Protein AF-A0A1S9DT60-F1 (afdb_monomer_lite)

Radius of gyration: 24.52 Å; chains: 1; bounding box: 43×72×93 Å

Secondary structure (DSSP, 8-state):
-------------PPPPHHHHHHHHHHHHHHT--HHHHHHHHHHHHTT--HHHHHTT-SSHHHHHHHHHHHHHTPPP---SSS-HHHHHHHHHHHHHTS--TT----SSTTSHHHHHHHHHTTSGGG--HHHHHHHHT-GGG-GGGSGGGGGG-SSHHHHHT---SSPPPPSSTT-TTPPPPSSS-------PBPTTS-B---TTTEEEETTEEEETTEEE--SS-------

Organism: Aspergillus oryzae (NCBI:txid5062)

Foldseek 3Di:
DDDDDDDPPPPPPPDDDPLLCPLVVVCCVLVVDDQVQLQVLLVQLCVVVDVVCVVQQVNGSVSLSVSLCCQLAPDQAAAQAPPCPVVVSVCSNVSSVPRGRPDDDDPDRPPCSSVVRNVVNQPDQNSDDPVRVVRLVNHVVNVCVQQVVQVVQPSGNVCSVPGDGPDDDDDPPPPDPVDDDDPDDDDDPDDFDQDPVRDTDDDPVQWDDDPCFTQGVNDTDNDPDDDPPDDD

InterPro domains:
  IPR003817 Phosphatidylserine decarboxylase-related [PF02666] (157-209)

Structure (mmCIF, N/CA/C/O backbone):
data_AF-A0A1S9DT60-F1
#
_entry.id   AF-A0A1S9DT60-F1
#
loop_
_atom_site.group_PDB
_atom_site.id
_atom_site.type_symbol
_atom_site.label_atom_id
_atom_site.label_alt_id
_atom_site.label_comp_id
_atom_site.label_asym_id
_atom_site.label_entity_id
_atom_site.label_seq_id
_atom_site.pdbx_PDB_ins_code
_atom_site.Cartn_x
_atom_site.Cartn_y
_atom_site.Cartn_z
_atom_site.occupancy
_atom_site.B_iso_or_equiv
_atom_site.auth_seq_id
_atom_site.auth_comp_id
_atom_site.auth_asym_id
_atom_site.auth_atom_id
_atom_site.pdbx_PDB_model_num
ATOM 1 N N . MET A 1 1 ? -16.750 29.525 61.677 1.00 38.31 1 MET A N 1
ATOM 2 C CA . MET A 1 1 ? -15.721 30.330 60.987 1.00 38.31 1 MET A CA 1
ATOM 3 C C . MET A 1 1 ? -15.018 29.370 60.041 1.00 38.31 1 MET A C 1
ATOM 5 O O . MET A 1 1 ? -13.980 28.817 60.371 1.00 38.31 1 MET A O 1
ATOM 9 N N . GLU A 1 2 ? -15.721 29.041 58.958 1.00 31.30 2 GLU A N 1
ATOM 10 C CA . GLU A 1 2 ? -15.303 28.089 57.928 1.00 31.30 2 GLU A CA 1
ATOM 11 C C . GLU A 1 2 ? -14.547 28.857 56.845 1.00 31.30 2 GLU A C 1
ATOM 13 O O . GLU A 1 2 ? -15.013 29.903 56.396 1.00 31.30 2 GLU A O 1
ATOM 18 N N . ALA A 1 3 ? -13.388 28.347 56.444 1.00 31.52 3 ALA A N 1
ATOM 19 C CA . ALA A 1 3 ? -12.708 28.755 55.225 1.00 31.52 3 ALA A CA 1
ATOM 20 C C . ALA A 1 3 ? -12.714 27.538 54.297 1.00 31.52 3 ALA A C 1
ATOM 22 O O . ALA A 1 3 ? -11.928 26.609 54.478 1.00 31.52 3 ALA A O 1
ATOM 23 N N . LEU A 1 4 ? -13.660 27.525 53.359 1.00 33.88 4 LEU A N 1
ATOM 24 C CA . LEU A 1 4 ? -13.656 26.625 52.214 1.00 33.88 4 LEU A CA 1
ATOM 25 C C . LEU A 1 4 ? -12.770 27.266 51.144 1.00 33.88 4 LEU A C 1
ATOM 27 O O . LEU A 1 4 ? -13.039 28.372 50.680 1.00 33.88 4 LEU A O 1
ATOM 31 N N . VAL A 1 5 ? -11.681 26.579 50.813 1.00 36.25 5 VAL A N 1
ATOM 32 C CA . VAL A 1 5 ? -10.877 26.840 49.621 1.00 36.25 5 VAL A CA 1
ATOM 33 C C . VAL A 1 5 ? -11.612 26.160 48.469 1.00 36.25 5 VAL A C 1
ATOM 35 O O . VAL A 1 5 ? -11.647 24.935 48.398 1.00 36.25 5 VAL A O 1
ATOM 38 N N . GLU A 1 6 ? -12.265 26.949 47.618 1.00 33.38 6 GLU A N 1
ATOM 39 C CA . GLU A 1 6 ? -12.775 26.481 46.329 1.00 33.38 6 GLU A CA 1
ATOM 40 C C . GLU A 1 6 ? -11.594 26.367 45.360 1.00 33.38 6 GLU A C 1
ATOM 42 O O . GLU A 1 6 ? -11.089 27.367 44.846 1.00 33.38 6 GLU A O 1
ATOM 47 N N . ASP A 1 7 ? -11.138 25.135 45.133 1.00 33.75 7 ASP A N 1
ATOM 48 C CA . ASP A 1 7 ? -10.240 24.803 44.032 1.00 33.75 7 ASP A CA 1
ATOM 49 C C . ASP A 1 7 ? -10.982 25.004 42.705 1.00 33.75 7 ASP A C 1
ATOM 51 O O . ASP A 1 7 ? -11.890 24.254 42.337 1.00 33.75 7 ASP A O 1
ATOM 55 N N . GLN A 1 8 ? -10.570 26.032 41.966 1.00 33.19 8 GLN A N 1
ATOM 56 C CA . GLN A 1 8 ? -10.893 26.183 40.556 1.00 33.19 8 GLN A CA 1
ATOM 57 C C . GLN A 1 8 ? -10.145 25.117 39.748 1.00 33.19 8 GLN A C 1
ATOM 59 O O . GLN A 1 8 ? -8.978 25.291 39.392 1.00 33.19 8 GLN A O 1
ATOM 64 N N . VAL A 1 9 ? -10.827 24.025 39.407 1.00 34.03 9 VAL A N 1
ATOM 65 C CA . VAL A 1 9 ? -10.387 23.149 38.317 1.00 34.03 9 VAL A CA 1
ATOM 66 C C . VAL A 1 9 ? -10.739 23.843 37.004 1.00 34.03 9 VAL A C 1
ATOM 68 O O . VAL A 1 9 ? -11.871 23.811 36.532 1.00 34.03 9 VAL A O 1
ATOM 71 N N . MET A 1 10 ? -9.744 24.520 36.438 1.00 26.56 10 MET A N 1
ATOM 72 C CA . MET A 1 10 ? -9.742 24.976 35.053 1.00 26.56 10 MET A CA 1
ATOM 73 C C . MET A 1 10 ? -9.807 23.751 34.132 1.00 26.56 10 MET A C 1
ATOM 75 O O . MET A 1 10 ? -8.788 23.113 33.871 1.00 26.56 10 MET A O 1
ATOM 79 N N . GLU A 1 11 ? -10.997 23.423 33.626 1.00 30.83 11 GLU A N 1
ATOM 80 C CA . GLU A 1 11 ? -11.147 22.577 32.441 1.00 30.83 11 GLU A CA 1
ATOM 81 C C . GLU A 1 11 ? -10.515 23.300 31.245 1.00 30.83 11 GLU A C 1
ATOM 83 O O . GLU A 1 11 ? -11.118 24.156 30.595 1.00 30.83 11 GLU A O 1
ATOM 88 N N . THR A 1 12 ? -9.259 22.975 30.945 1.00 30.02 12 THR A N 1
ATOM 89 C CA . THR A 1 12 ? -8.610 23.374 29.699 1.00 30.02 12 THR A CA 1
ATOM 90 C C . THR A 1 12 ? -9.155 22.525 28.554 1.00 30.02 12 THR A C 1
ATOM 92 O O . THR A 1 12 ? -8.544 21.551 28.113 1.00 30.02 12 THR A O 1
ATOM 95 N N . VAL A 1 13 ? -10.317 22.923 28.032 1.00 35.16 13 VAL A N 1
ATOM 96 C CA . VAL A 1 13 ? -10.767 22.533 26.692 1.00 35.16 13 VAL A CA 1
ATOM 97 C C . VAL A 1 13 ? -9.773 23.130 25.697 1.00 35.16 13 VAL A C 1
ATOM 99 O O . VAL A 1 13 ? -9.860 24.299 25.326 1.00 35.16 13 VAL A O 1
ATOM 102 N N . HIS A 1 14 ? -8.774 22.346 25.296 1.00 36.19 14 HIS A N 1
ATOM 103 C CA . HIS A 1 14 ? -7.920 22.704 24.170 1.00 36.19 14 HIS A CA 1
ATOM 104 C C . HIS A 1 14 ? -8.769 22.661 22.889 1.00 36.19 14 HIS A C 1
ATOM 106 O O . HIS A 1 14 ? -9.272 21.590 22.543 1.00 36.19 14 HIS A O 1
ATOM 112 N N . PRO A 1 15 ? -8.957 23.788 22.177 1.00 41.78 15 PRO A N 1
ATOM 113 C CA . PRO A 1 15 ? -9.708 23.788 20.934 1.00 41.78 15 PRO A CA 1
ATOM 114 C C . PRO A 1 15 ? -8.914 23.014 19.881 1.00 41.78 15 PRO A C 1
ATOM 116 O O . PRO A 1 15 ? -7.754 23.321 19.597 1.00 41.78 15 PRO A O 1
ATOM 119 N N . TRP A 1 16 ? -9.548 21.985 19.326 1.00 42.56 16 TRP A N 1
ATOM 120 C CA . TRP A 1 16 ? -9.041 21.215 18.199 1.00 42.56 16 TRP A CA 1
ATOM 121 C C . TRP A 1 16 ? -8.600 22.152 17.062 1.00 42.56 16 TRP A C 1
ATOM 123 O O . TRP A 1 16 ? -9.315 23.112 16.757 1.00 42.56 16 TRP A O 1
ATOM 133 N N . PRO A 1 17 ? -7.462 21.899 16.391 1.00 49.09 17 PRO A N 1
ATOM 134 C CA . PRO A 1 17 ? -7.142 22.600 15.155 1.00 49.09 17 PRO A CA 1
ATOM 135 C C . PRO A 1 17 ? -8.302 22.436 14.165 1.00 49.09 17 PRO A C 1
ATOM 137 O O . PRO A 1 17 ? -8.769 21.320 13.955 1.00 49.09 17 PRO A O 1
ATOM 140 N N . TRP A 1 18 ? -8.748 23.520 13.527 1.00 36.84 18 TRP A N 1
ATOM 141 C CA . TRP A 1 18 ? -9.899 23.526 12.604 1.00 36.84 18 TRP A CA 1
ATOM 142 C C . TRP A 1 18 ? -9.849 22.441 11.515 1.00 36.84 18 TRP A C 1
ATOM 144 O O . TRP A 1 18 ? -10.879 21.987 11.037 1.00 36.84 18 TRP A O 1
ATOM 154 N N . LEU A 1 19 ? -8.643 22.001 11.161 1.00 39.19 19 LEU A N 1
ATOM 155 C CA . LEU A 1 19 ? -8.365 20.979 10.154 1.00 39.19 19 LEU A CA 1
ATOM 156 C C . LEU A 1 19 ? -8.580 19.537 10.663 1.00 39.19 19 LEU A C 1
ATOM 158 O O . LEU A 1 19 ? -8.956 18.673 9.881 1.00 39.19 19 LEU A O 1
ATOM 162 N N . PHE A 1 20 ? -8.378 19.283 11.964 1.00 44.38 20 PHE A N 1
ATOM 163 C CA . PHE A 1 20 ? -8.714 18.007 12.619 1.00 44.38 20 PHE A CA 1
ATOM 164 C C . PHE A 1 20 ? -10.230 17.786 12.612 1.00 44.38 20 PHE A C 1
ATOM 166 O O . PHE A 1 20 ? -10.704 16.670 12.429 1.00 44.38 20 PHE A O 1
ATOM 173 N N . LEU A 1 21 ? -10.999 18.872 12.745 1.00 53.09 21 LEU A N 1
ATOM 174 C CA . LEU A 1 21 ? -12.455 18.813 12.736 1.00 53.09 21 LEU A CA 1
ATOM 175 C C . LEU A 1 21 ? -13.016 18.360 11.389 1.00 53.09 21 LEU A C 1
ATOM 177 O O . LEU A 1 21 ? -14.065 17.745 11.399 1.00 53.09 21 LEU A O 1
ATOM 181 N N . GLU A 1 22 ? -12.363 18.615 10.254 1.00 59.69 22 GLU A N 1
ATOM 182 C CA . GLU A 1 22 ? -12.947 18.315 8.940 1.00 59.69 22 GLU A CA 1
ATOM 183 C C . GLU A 1 22 ? -12.905 16.823 8.596 1.00 59.69 22 GLU A C 1
ATOM 185 O O . GLU A 1 22 ? -13.947 16.260 8.280 1.00 59.69 22 GLU A O 1
ATOM 190 N N . VAL A 1 23 ? -11.757 16.155 8.754 1.00 57.69 23 VAL A N 1
ATOM 191 C CA . VAL A 1 23 ? -11.658 14.698 8.535 1.00 57.69 23 VAL A CA 1
ATOM 192 C C . VAL A 1 23 ? -12.402 13.924 9.613 1.00 57.69 23 VAL A C 1
ATOM 194 O O . VAL A 1 23 ? -13.101 12.966 9.304 1.00 57.69 23 VAL A O 1
ATOM 197 N N . VAL A 1 24 ? -12.317 14.350 10.877 1.00 59.97 24 VAL A N 1
ATOM 198 C CA . VAL A 1 24 ? -13.107 13.733 11.950 1.00 59.97 24 VAL A CA 1
ATOM 199 C C . VAL A 1 24 ? -14.600 13.932 11.710 1.00 59.97 24 VAL A C 1
ATOM 201 O O . VAL A 1 24 ? -15.368 13.008 11.961 1.00 59.97 24 VAL A O 1
ATOM 204 N N . ARG A 1 25 ? -15.021 15.093 11.197 1.00 62.97 25 ARG A N 1
ATOM 205 C CA . ARG A 1 25 ? -16.410 15.340 10.804 1.00 62.97 25 ARG A CA 1
ATOM 206 C C . ARG A 1 25 ? -16.808 14.473 9.618 1.00 62.97 25 ARG A C 1
ATOM 208 O O . ARG A 1 25 ? -17.831 13.828 9.733 1.00 62.97 25 ARG A O 1
ATOM 215 N N . GLU A 1 26 ? -16.022 14.383 8.547 1.00 65.06 26 GLU A N 1
ATOM 216 C CA . GLU A 1 26 ? -16.321 13.500 7.405 1.00 65.06 26 GLU A CA 1
ATOM 217 C C . GLU A 1 26 ? -16.438 12.036 7.845 1.00 65.06 26 GLU A C 1
ATOM 219 O O . GLU A 1 26 ? -17.400 11.356 7.504 1.00 65.06 26 GLU A O 1
ATOM 224 N N . ILE A 1 27 ? -15.506 11.564 8.676 1.00 62.84 27 ILE A N 1
ATOM 225 C CA . ILE A 1 27 ? -15.535 10.212 9.239 1.00 62.84 27 ILE A CA 1
ATOM 226 C C . ILE A 1 27 ? -16.771 10.025 10.126 1.00 62.84 27 ILE A C 1
ATOM 228 O O . ILE A 1 27 ? -17.455 9.020 9.986 1.00 62.84 27 ILE A O 1
ATOM 232 N N . ARG A 1 28 ? -17.105 10.969 11.015 1.00 61.47 28 ARG A N 1
ATOM 233 C CA . ARG A 1 28 ? -18.294 10.870 11.884 1.00 61.47 28 ARG A CA 1
ATOM 234 C C . ARG A 1 28 ? -19.609 10.971 11.106 1.00 61.47 28 ARG A C 1
ATOM 236 O O . ARG A 1 28 ? -20.527 10.205 11.383 1.00 61.47 28 ARG A O 1
ATOM 243 N N . GLU A 1 29 ? -19.702 11.882 10.142 1.00 63.00 29 GLU A N 1
ATOM 244 C CA . GLU A 1 29 ? -20.888 12.114 9.310 1.00 63.00 29 GLU A CA 1
ATOM 245 C C . GLU A 1 29 ? -21.145 10.943 8.356 1.00 63.00 29 GLU A C 1
ATOM 247 O O . GLU A 1 29 ? -22.292 10.528 8.201 1.00 63.00 29 GLU A O 1
ATOM 252 N N . GLU A 1 30 ? -20.101 10.369 7.750 1.00 58.69 30 GLU A N 1
ATOM 253 C CA . GLU A 1 30 ? -20.257 9.236 6.834 1.00 58.69 30 GLU A CA 1
ATOM 254 C C . GLU A 1 30 ? -20.324 7.871 7.545 1.00 58.69 30 GLU A C 1
ATOM 256 O O . GLU A 1 30 ? -20.954 6.948 7.019 1.00 58.69 30 GLU A O 1
ATOM 261 N N . LEU A 1 31 ? -19.706 7.708 8.726 1.00 56.53 31 LEU A N 1
ATOM 262 C CA . LEU A 1 31 ? -19.805 6.466 9.510 1.00 56.53 31 LEU A CA 1
ATOM 263 C C . LEU A 1 31 ? -21.039 6.419 10.419 1.00 56.53 31 LEU A C 1
ATOM 265 O O . LEU A 1 31 ? -21.402 5.327 10.848 1.00 56.53 31 LEU A O 1
ATOM 269 N N . LEU A 1 32 ? -21.708 7.551 10.678 1.00 56.06 32 LEU A N 1
ATOM 270 C CA . LEU A 1 32 ? -22.864 7.655 11.583 1.00 56.06 32 LEU A CA 1
ATOM 271 C C . LEU A 1 32 ? -22.591 7.072 12.985 1.00 56.06 32 LEU A C 1
ATOM 273 O O . LEU A 1 32 ? -23.490 6.505 13.601 1.00 56.06 32 LEU A O 1
ATOM 277 N N . TRP A 1 33 ? -21.351 7.161 13.473 1.00 62.53 33 TRP A N 1
ATOM 278 C CA . TRP A 1 33 ? -20.955 6.614 14.775 1.00 62.53 33 TRP A CA 1
ATOM 279 C C . TRP A 1 33 ? -20.881 7.708 15.833 1.00 62.53 33 TRP A C 1
ATOM 281 O O . TRP A 1 33 ? -20.252 8.755 15.635 1.00 62.53 33 TRP A O 1
ATOM 291 N N . GLU A 1 34 ? -21.487 7.436 16.985 1.00 64.88 34 GLU A N 1
ATOM 292 C CA . GLU A 1 34 ? -21.254 8.224 18.189 1.00 64.88 34 GLU A CA 1
ATOM 293 C C . GLU A 1 34 ? -19.845 7.929 18.736 1.00 64.88 34 GLU A C 1
ATOM 295 O O . GLU A 1 34 ? -19.221 6.918 18.409 1.00 64.88 34 GLU A O 1
ATOM 300 N N . GLU A 1 35 ? -19.297 8.833 19.553 1.00 65.06 35 GLU A N 1
ATOM 301 C CA . GLU A 1 35 ? -17.950 8.650 20.126 1.00 65.06 35 GLU A CA 1
ATOM 302 C C . GLU A 1 35 ? -17.840 7.351 20.939 1.00 65.06 35 GLU A C 1
ATOM 304 O O . GLU A 1 35 ? -16.814 6.669 20.890 1.00 65.06 35 GLU A O 1
ATOM 309 N N . ASP A 1 36 ? -18.939 6.974 21.594 1.00 72.94 36 ASP A N 1
ATOM 310 C CA . ASP A 1 36 ? -19.061 5.763 22.401 1.00 72.94 36 ASP A CA 1
ATOM 311 C C . ASP A 1 36 ? -18.979 4.474 21.564 1.00 72.94 36 ASP A C 1
ATOM 313 O O . ASP A 1 36 ? -18.390 3.486 22.014 1.00 72.94 36 ASP A O 1
ATOM 317 N N . ASP A 1 37 ? -19.485 4.482 20.325 1.00 77.62 37 ASP A N 1
ATOM 318 C CA . ASP A 1 37 ? -19.379 3.331 19.420 1.00 77.62 37 ASP A CA 1
ATOM 319 C C . ASP A 1 37 ? -17.919 3.087 19.032 1.00 77.62 37 ASP A C 1
ATOM 321 O O . ASP A 1 37 ? -17.424 1.960 19.113 1.00 77.62 37 ASP A O 1
ATOM 325 N N . LEU A 1 38 ? -17.196 4.150 18.668 1.00 79.69 38 LEU A N 1
ATOM 326 C CA . LEU A 1 38 ? -15.791 4.048 18.280 1.00 79.69 38 LEU A CA 1
ATOM 327 C C . LEU A 1 38 ? -14.900 3.646 19.464 1.00 79.69 38 LEU A C 1
ATOM 329 O O . LEU A 1 38 ? -13.959 2.864 19.311 1.00 79.69 38 LEU A O 1
ATOM 333 N N . GLU A 1 39 ? -15.216 4.132 20.661 1.00 86.25 39 GLU A N 1
ATOM 334 C CA . GLU A 1 39 ? -14.523 3.740 21.885 1.00 86.25 39 GLU A CA 1
ATOM 335 C C . GLU A 1 39 ? -14.705 2.237 22.149 1.00 86.25 39 GLU A C 1
ATOM 337 O O . GLU A 1 39 ? -13.753 1.526 22.486 1.00 86.25 39 GLU A O 1
ATOM 342 N N . GLN A 1 40 ? -15.916 1.716 21.938 1.00 85.06 40 GLN A N 1
ATOM 343 C CA . GLN A 1 40 ? -16.208 0.296 22.099 1.00 85.06 40 GLN A CA 1
ATOM 344 C C . GLN A 1 40 ? -15.520 -0.576 21.037 1.00 85.06 40 GLN A C 1
ATOM 346 O O . GLN A 1 40 ? -15.032 -1.664 21.364 1.00 85.06 40 GLN A O 1
ATOM 351 N N . VAL A 1 41 ? -15.445 -0.097 19.795 1.00 85.62 41 VAL A N 1
ATOM 352 C CA . VAL A 1 41 ? -14.726 -0.722 18.673 1.00 85.62 41 VAL A CA 1
ATOM 353 C C . VAL A 1 41 ? -13.240 -0.881 19.012 1.00 85.62 41 VAL A C 1
ATOM 355 O O . VAL A 1 41 ? -12.699 -1.987 18.939 1.00 85.62 41 VAL A O 1
ATOM 358 N N . VAL A 1 42 ? -12.587 0.188 19.479 1.00 90.31 42 VAL A N 1
ATOM 359 C CA . VAL A 1 42 ? -11.169 0.151 19.873 1.00 90.31 42 VAL A CA 1
ATOM 360 C C . VAL A 1 42 ? -10.957 -0.778 21.071 1.00 90.31 42 VAL A C 1
ATOM 362 O O . VAL A 1 42 ? -10.076 -1.639 21.030 1.00 90.31 42 VAL A O 1
ATOM 365 N N . LYS A 1 43 ? -11.817 -0.715 22.097 1.00 91.12 43 LYS A N 1
ATOM 366 C CA . LYS A 1 43 ? -11.778 -1.656 23.234 1.00 91.12 43 LYS A CA 1
ATOM 367 C C . LYS A 1 43 ? -11.926 -3.114 22.800 1.00 91.12 43 LYS A C 1
ATOM 369 O O . LYS A 1 43 ? -11.293 -3.994 23.378 1.00 91.12 43 LYS A O 1
ATOM 374 N N . ASN A 1 44 ? -12.762 -3.392 21.801 1.00 89.88 44 ASN A N 1
ATOM 375 C CA . ASN A 1 44 ? -12.908 -4.735 21.246 1.00 89.88 44 ASN A CA 1
ATOM 376 C C . ASN A 1 44 ? -11.650 -5.173 20.486 1.00 89.88 44 ASN A C 1
ATOM 378 O O . ASN A 1 44 ? -11.241 -6.323 20.634 1.00 89.88 44 ASN A O 1
ATOM 382 N N . ALA A 1 45 ? -11.003 -4.267 19.750 1.00 90.50 45 ALA A N 1
ATOM 383 C CA . ALA A 1 45 ? -9.770 -4.553 19.014 1.00 90.50 45 ALA A CA 1
ATOM 384 C C . ALA A 1 45 ? -8.636 -4.964 19.961 1.00 90.50 45 ALA A C 1
ATOM 386 O O . ALA A 1 45 ? -7.944 -5.949 19.710 1.00 90.50 45 ALA A O 1
ATOM 387 N N . HIS A 1 46 ? -8.513 -4.272 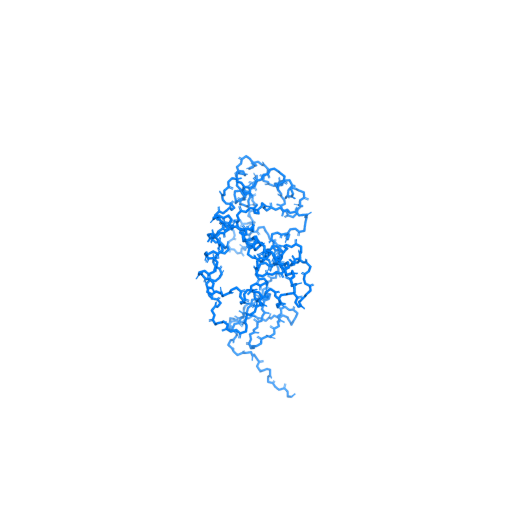21.094 1.00 93.62 46 HIS A N 1
ATOM 388 C CA . HIS A 1 46 ? -7.494 -4.541 22.114 1.00 93.62 46 HIS A CA 1
ATOM 389 C C . HIS A 1 46 ? -7.612 -5.905 22.796 1.00 93.62 46 HIS A C 1
ATOM 391 O O . HIS A 1 46 ? -6.620 -6.427 23.295 1.00 93.62 46 HIS A O 1
ATOM 397 N N . LYS A 1 47 ? -8.780 -6.559 22.753 1.00 92.94 47 LYS A N 1
ATOM 398 C CA . LYS A 1 47 ? -8.938 -7.936 23.267 1.00 92.94 47 LYS A CA 1
ATOM 399 C C . LYS A 1 47 ? -8.098 -8.964 22.500 1.00 92.94 47 LYS A C 1
ATOM 401 O O . LYS A 1 47 ? -7.926 -10.078 22.987 1.00 92.94 47 LYS A O 1
ATOM 406 N N . TRP A 1 48 ? -7.617 -8.610 21.309 1.00 91.00 48 TRP A N 1
ATOM 407 C CA . TRP A 1 48 ? -6.814 -9.476 20.448 1.00 91.00 48 TRP A CA 1
ATOM 408 C C . TRP A 1 48 ? -5.304 -9.320 20.643 1.00 91.00 48 TRP A C 1
ATOM 410 O O . TRP A 1 48 ? -4.562 -10.030 19.968 1.00 91.00 48 TRP A O 1
ATOM 420 N N . ASP A 1 49 ? -4.863 -8.425 21.536 1.00 90.75 49 ASP A N 1
ATOM 421 C CA . ASP A 1 49 ? -3.448 -8.234 21.894 1.00 90.75 49 ASP A CA 1
ATOM 422 C C . ASP A 1 49 ? -2.543 -8.033 20.662 1.00 90.75 49 ASP A C 1
ATOM 424 O O . ASP A 1 49 ? -1.555 -8.735 20.450 1.00 90.75 49 ASP A O 1
ATOM 428 N N . ILE A 1 50 ? -2.943 -7.107 19.779 1.00 89.00 50 ILE A N 1
ATOM 429 C CA . ILE A 1 50 ? -2.206 -6.766 18.553 1.00 89.00 50 ILE A CA 1
ATOM 430 C C . ILE A 1 50 ? -1.275 -5.582 18.853 1.00 89.00 50 ILE A C 1
ATOM 432 O O . ILE A 1 50 ? -1.770 -4.455 18.949 1.00 89.00 50 ILE A O 1
ATOM 436 N N . PRO A 1 51 ? 0.059 -5.777 18.928 1.00 89.62 51 PRO A N 1
ATOM 437 C CA . PRO A 1 51 ? 0.994 -4.725 19.342 1.00 89.62 51 PRO A CA 1
ATOM 438 C C . PRO A 1 51 ? 0.999 -3.503 18.420 1.00 89.62 51 PRO A C 1
ATOM 440 O O . PRO A 1 51 ? 1.358 -2.396 18.823 1.00 89.62 51 PRO A O 1
ATOM 443 N N . GLU A 1 52 ? 0.626 -3.682 17.153 1.00 89.94 52 GLU A N 1
ATOM 444 C CA . GLU A 1 52 ? 0.537 -2.584 16.205 1.00 89.94 52 GLU A CA 1
ATOM 445 C C . GLU A 1 52 ? -0.550 -1.564 16.575 1.00 89.94 52 GLU A C 1
ATOM 447 O O . GLU A 1 52 ? -0.386 -0.395 16.236 1.00 89.94 52 GLU A O 1
ATOM 452 N N . LEU A 1 53 ? -1.610 -1.949 17.300 1.00 91.44 53 LEU A N 1
ATOM 453 C CA . LEU A 1 53 ? -2.616 -0.993 17.785 1.00 91.44 53 LEU A CA 1
ATOM 454 C C . LEU A 1 53 ? -1.967 0.050 18.704 1.00 91.44 53 LEU A C 1
ATOM 456 O O . LEU A 1 53 ? -2.099 1.248 18.460 1.00 91.44 53 LEU A O 1
ATOM 460 N N . ASP A 1 54 ? -1.187 -0.399 19.690 1.00 92.94 54 ASP A N 1
ATOM 461 C CA . ASP A 1 54 ? -0.461 0.485 20.609 1.00 92.94 54 ASP A CA 1
ATOM 462 C C . ASP A 1 54 ? 0.622 1.287 19.892 1.00 92.94 54 ASP A C 1
ATOM 464 O O . ASP A 1 54 ? 0.752 2.495 20.093 1.00 92.94 54 ASP A O 1
ATOM 468 N N . LYS A 1 55 ? 1.378 0.629 19.003 1.00 90.69 55 LYS A N 1
ATOM 469 C CA . LYS A 1 55 ? 2.438 1.263 18.206 1.00 90.69 55 LYS A CA 1
ATOM 470 C C . LYS A 1 55 ? 1.929 2.484 17.437 1.00 90.69 55 LYS A C 1
ATOM 472 O O . LYS A 1 55 ? 2.670 3.454 17.291 1.00 90.69 55 LYS A O 1
ATOM 477 N N . TYR A 1 56 ? 0.702 2.420 16.920 1.00 91.25 56 TYR A N 1
ATOM 478 C CA . TYR A 1 56 ? 0.079 3.502 16.159 1.00 91.25 56 TYR A CA 1
ATOM 479 C C . TYR A 1 56 ? -0.843 4.397 17.003 1.00 91.25 56 TYR A C 1
ATOM 481 O O . TYR A 1 56 ? -1.514 5.260 16.447 1.00 91.25 56 TYR A O 1
ATOM 489 N N . GLY A 1 57 ? -0.866 4.229 18.330 1.00 93.19 57 GLY A N 1
ATOM 490 C CA . GLY A 1 57 ? -1.653 5.068 19.240 1.00 93.19 57 GLY A CA 1
ATOM 491 C C . GLY A 1 57 ? -3.159 4.799 19.208 1.00 93.19 57 GLY A C 1
ATOM 492 O O . GLY A 1 57 ? -3.939 5.607 19.706 1.00 93.19 57 GLY A O 1
ATOM 493 N N . VAL A 1 58 ? -3.594 3.665 18.656 1.00 93.56 58 VAL A N 1
ATOM 494 C CA . VAL A 1 58 ? -5.006 3.273 18.542 1.00 93.56 58 VAL A CA 1
ATOM 495 C C . VAL A 1 58 ? -5.490 2.685 19.872 1.00 93.56 58 VAL A C 1
ATOM 497 O O . VAL A 1 58 ? -5.827 1.513 19.942 1.00 93.56 58 VAL A O 1
ATOM 500 N N . ILE A 1 59 ? -5.483 3.474 20.950 1.00 94.56 59 ILE A N 1
ATOM 501 C CA . ILE A 1 59 ? -5.820 3.041 22.329 1.00 94.56 59 ILE A CA 1
ATOM 502 C C . ILE A 1 59 ? -7.170 3.563 22.843 1.00 94.56 59 ILE A C 1
ATOM 504 O O . ILE A 1 59 ? -7.649 3.132 23.887 1.00 94.56 59 ILE A O 1
ATOM 508 N N . SER A 1 60 ? -7.782 4.492 22.112 1.00 91.31 60 SER A N 1
ATOM 509 C CA . SER A 1 60 ? -9.096 5.080 22.388 1.00 91.31 60 SER A CA 1
ATOM 510 C C . SER A 1 60 ? -9.752 5.532 21.083 1.00 91.31 60 SER A C 1
ATOM 512 O O . SER A 1 60 ? -9.094 5.550 20.036 1.00 91.31 60 SER A O 1
ATOM 514 N N . ALA A 1 61 ? -11.017 5.954 21.132 1.00 86.06 61 ALA A N 1
ATOM 515 C CA . ALA A 1 61 ? -11.704 6.576 20.001 1.00 86.06 61 ALA A CA 1
ATOM 516 C C . ALA A 1 61 ? -10.904 7.753 19.433 1.00 86.06 61 ALA A C 1
ATOM 518 O O . ALA A 1 61 ? -10.671 7.850 18.227 1.00 86.06 61 ALA A O 1
ATOM 519 N N . ARG A 1 62 ? -10.402 8.613 20.323 1.00 85.69 62 ARG A N 1
ATOM 520 C CA . ARG A 1 62 ? -9.525 9.727 19.964 1.00 85.69 62 ARG A CA 1
ATOM 521 C C . ARG A 1 62 ? -8.242 9.246 19.287 1.00 85.69 62 ARG A C 1
ATOM 523 O O . ARG A 1 62 ? -7.895 9.771 18.235 1.00 85.69 62 ARG A O 1
ATOM 530 N N . GLY A 1 63 ? -7.567 8.253 19.863 1.00 90.38 63 GLY A N 1
ATOM 531 C CA . GLY A 1 63 ? -6.332 7.707 19.298 1.00 90.38 63 GLY A CA 1
ATOM 532 C C . GLY A 1 63 ? -6.535 7.119 17.899 1.00 90.38 63 GLY A C 1
ATOM 533 O O . GLY A 1 63 ? -5.727 7.344 17.003 1.00 90.38 63 GLY A O 1
ATOM 534 N N . PHE A 1 64 ? -7.665 6.444 17.665 1.00 88.94 64 PHE A N 1
ATOM 535 C CA . PHE A 1 64 ? -8.041 5.964 16.334 1.00 88.94 64 PHE A CA 1
ATOM 536 C C . PHE A 1 64 ? -8.258 7.110 15.331 1.00 88.94 64 PHE A C 1
ATOM 538 O O . PHE A 1 64 ? -7.801 7.027 14.188 1.00 88.94 64 PHE A O 1
ATOM 545 N N . LEU A 1 65 ? -8.940 8.184 15.736 1.00 84.44 65 LEU A N 1
ATOM 546 C CA . LEU A 1 65 ? -9.165 9.352 14.879 1.00 84.44 65 LEU A CA 1
ATOM 547 C C . LEU A 1 65 ? -7.857 10.086 14.556 1.00 84.44 65 LEU A C 1
ATOM 549 O O . LEU A 1 65 ? -7.632 10.434 13.401 1.00 84.44 65 LEU A O 1
ATOM 553 N N . GLU A 1 66 ? -6.975 10.268 15.541 1.00 86.62 66 GLU A N 1
ATOM 554 C CA . GLU A 1 66 ? -5.641 10.854 15.350 1.00 86.62 66 GLU A CA 1
ATOM 555 C C . GLU A 1 66 ? -4.779 9.993 14.414 1.00 86.62 66 GLU A C 1
ATOM 557 O O . GLU A 1 66 ? -4.152 10.516 13.491 1.00 86.62 66 GLU A O 1
ATOM 562 N N . PHE A 1 67 ? -4.806 8.668 14.586 1.00 88.88 67 PHE A N 1
ATOM 563 C CA . PHE A 1 67 ? -4.167 7.727 13.667 1.00 88.88 67 PHE A CA 1
ATOM 564 C C . PHE A 1 67 ? -4.721 7.849 12.242 1.00 88.88 67 PHE A C 1
ATOM 566 O O . PHE A 1 67 ? -3.954 7.844 11.280 1.00 88.88 67 PHE A O 1
ATOM 573 N N . THR A 1 68 ? -6.038 7.987 12.093 1.00 84.12 68 THR A N 1
ATOM 574 C CA . THR A 1 68 ? -6.681 8.097 10.779 1.00 84.12 68 THR A CA 1
ATOM 575 C C . THR A 1 68 ? -6.358 9.424 10.093 1.00 84.12 68 THR A C 1
ATOM 577 O O . THR A 1 68 ? -6.031 9.427 8.907 1.00 84.12 68 THR A O 1
ATOM 580 N N . ASP A 1 69 ? -6.385 10.544 10.821 1.00 82.88 69 ASP A N 1
ATOM 581 C CA . ASP A 1 69 ? -5.971 11.856 10.301 1.00 82.88 69 ASP A CA 1
ATOM 582 C C . ASP A 1 69 ? -4.509 11.818 9.837 1.00 82.88 69 ASP A C 1
ATOM 584 O O . ASP A 1 69 ? -4.200 12.215 8.709 1.00 82.88 69 ASP A O 1
ATOM 588 N N . TRP A 1 70 ? -3.620 11.240 10.653 1.00 87.38 70 TRP A N 1
ATOM 589 C CA . TRP A 1 70 ? -2.227 11.026 10.274 1.00 87.38 70 TRP A CA 1
ATOM 590 C C . TRP A 1 70 ? -2.103 10.172 9.006 1.00 87.38 70 TRP A C 1
ATOM 592 O O . TRP A 1 70 ? -1.417 10.585 8.067 1.00 87.38 70 TRP A O 1
ATOM 602 N N . LEU A 1 71 ? -2.787 9.024 8.952 1.00 84.31 71 LEU A N 1
ATOM 603 C CA . LEU A 1 71 ? -2.747 8.085 7.828 1.00 84.31 71 LEU A CA 1
ATOM 604 C C . LEU A 1 71 ? -3.162 8.755 6.515 1.00 84.31 71 LEU A C 1
ATOM 606 O O . LEU A 1 71 ? -2.535 8.550 5.479 1.00 84.31 71 LEU A O 1
ATOM 610 N N . VAL A 1 72 ? -4.207 9.575 6.569 1.00 79.31 72 VAL A N 1
ATOM 611 C CA . VAL A 1 72 ? -4.812 10.190 5.390 1.00 79.31 72 VAL A CA 1
ATOM 612 C C . VAL A 1 72 ? -4.080 11.454 4.945 1.00 79.31 72 VAL A C 1
ATOM 614 O O . VAL A 1 72 ? -4.117 11.776 3.763 1.00 79.31 72 VAL A O 1
ATOM 617 N N . ARG A 1 73 ? -3.442 12.203 5.853 1.00 78.94 73 ARG A N 1
ATOM 618 C CA . ARG A 1 73 ? -2.986 13.576 5.555 1.00 78.94 73 ARG A CA 1
ATOM 619 C C . ARG A 1 73 ? -1.515 13.844 5.783 1.00 78.94 73 ARG A C 1
ATOM 621 O O . ARG A 1 73 ? -1.049 14.918 5.425 1.00 78.94 73 ARG A O 1
ATOM 628 N N . SER A 1 74 ? -0.812 12.948 6.458 1.00 83.19 74 SER A N 1
ATOM 629 C CA . SER A 1 74 ? 0.568 13.202 6.882 1.00 83.19 74 SER A CA 1
ATOM 630 C C . SER A 1 74 ? 1.481 12.004 6.679 1.00 83.19 74 SER A C 1
ATOM 632 O O . SER A 1 74 ? 2.704 12.154 6.684 1.00 83.19 74 SER A O 1
ATOM 634 N N . TRP A 1 75 ? 0.919 10.810 6.507 1.00 87.81 75 TRP A N 1
ATOM 635 C CA . TRP A 1 75 ? 1.704 9.605 6.361 1.00 87.81 75 TRP A CA 1
ATOM 636 C C . TRP A 1 75 ? 2.482 9.612 5.045 1.00 87.81 75 TRP A C 1
ATOM 638 O O . TRP A 1 75 ? 1.919 9.629 3.953 1.00 87.81 75 TRP A O 1
ATOM 648 N N . VAL A 1 76 ? 3.807 9.589 5.156 1.00 90.25 76 VAL A N 1
ATOM 649 C CA . VAL A 1 76 ? 4.710 9.369 4.027 1.00 90.25 76 VAL A CA 1
ATOM 650 C C . VAL A 1 76 ? 5.023 7.875 3.989 1.00 90.25 76 VAL A C 1
ATOM 652 O O . VAL A 1 76 ? 5.625 7.376 4.947 1.00 90.25 76 VAL A O 1
ATOM 655 N N . PRO A 1 77 ? 4.637 7.141 2.931 1.00 90.88 77 PRO A N 1
ATOM 656 C CA . PRO A 1 77 ? 4.870 5.706 2.891 1.00 90.88 77 PRO A CA 1
ATOM 657 C C . PRO A 1 77 ? 6.362 5.372 2.903 1.00 90.88 77 PRO A C 1
ATOM 659 O O . PRO A 1 77 ? 7.154 5.962 2.171 1.00 90.88 77 PRO A O 1
ATOM 662 N N . THR A 1 78 ? 6.737 4.400 3.728 1.00 91.31 78 THR A N 1
ATOM 663 C CA . THR A 1 78 ? 8.107 3.895 3.878 1.00 91.31 78 THR A CA 1
ATOM 664 C C . THR A 1 78 ? 8.097 2.374 4.018 1.00 91.31 78 THR A C 1
ATOM 666 O O . THR A 1 78 ? 7.047 1.772 4.250 1.00 91.31 78 THR A O 1
ATOM 669 N N . GLU A 1 79 ? 9.261 1.743 3.851 1.00 89.00 79 GLU A N 1
ATOM 670 C CA . GLU A 1 79 ? 9.418 0.289 3.907 1.00 89.00 79 GLU A CA 1
ATOM 671 C C . GLU A 1 79 ? 10.664 -0.137 4.698 1.00 89.00 79 GLU A C 1
ATOM 673 O O . GLU A 1 79 ? 11.772 0.335 4.465 1.00 89.00 79 GLU A O 1
ATOM 678 N N . SER A 1 80 ? 10.506 -1.090 5.612 1.00 78.75 80 SER A N 1
ATOM 679 C CA . SER A 1 80 ? 11.592 -1.588 6.455 1.00 78.75 80 SER A CA 1
ATOM 680 C C . SER A 1 80 ? 12.405 -2.725 5.841 1.00 78.75 80 SER A C 1
ATOM 682 O O . SER A 1 80 ? 13.567 -2.849 6.216 1.00 78.75 8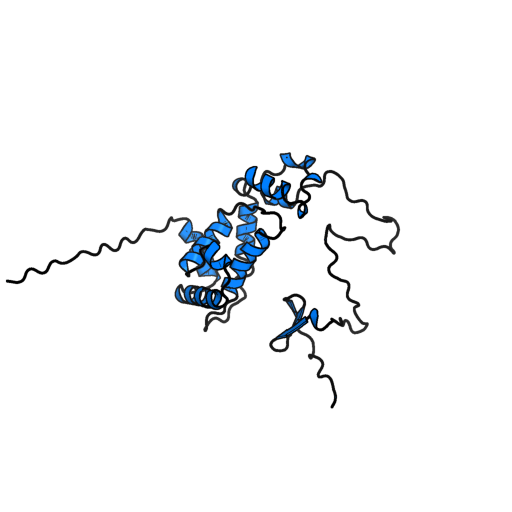0 SER A O 1
ATOM 684 N N . THR A 1 81 ? 11.825 -3.566 4.967 1.00 65.94 81 THR A N 1
ATOM 685 C CA . THR A 1 81 ? 12.461 -4.568 4.059 1.00 65.94 81 THR A CA 1
ATOM 686 C C . THR A 1 81 ? 11.522 -5.730 3.710 1.00 65.94 81 THR A C 1
ATOM 688 O O . THR A 1 81 ? 11.767 -6.431 2.727 1.00 65.94 81 THR A O 1
ATOM 691 N N . LYS A 1 82 ? 10.458 -5.966 4.489 1.00 73.50 82 LYS A N 1
ATOM 692 C CA . LYS A 1 82 ? 9.570 -7.135 4.342 1.00 73.50 82 LYS A CA 1
ATOM 693 C C . LYS A 1 82 ? 8.512 -6.978 3.248 1.00 73.50 82 LYS A C 1
ATOM 695 O O . LYS A 1 82 ? 7.823 -7.954 2.948 1.00 73.50 82 LYS A O 1
ATOM 700 N N . GLY A 1 83 ? 8.375 -5.791 2.665 1.00 72.50 83 GLY A N 1
ATOM 701 C CA . GL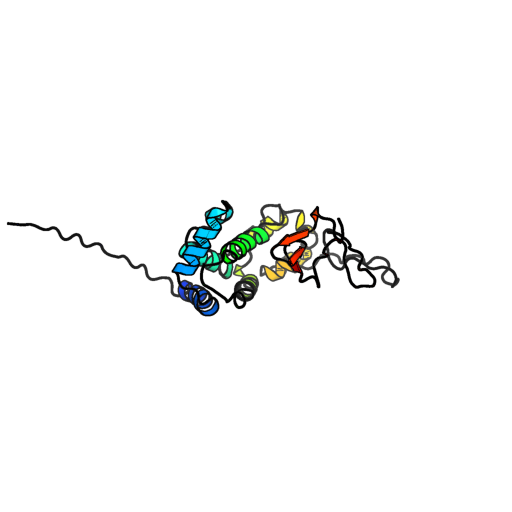Y A 1 83 ? 7.400 -5.508 1.614 1.00 72.50 83 GLY A CA 1
ATOM 702 C C . GLY A 1 83 ? 5.966 -5.436 2.131 1.00 72.50 83 GLY A C 1
ATOM 703 O O . GLY A 1 83 ? 5.041 -5.830 1.422 1.00 72.50 83 GLY A O 1
ATOM 704 N N . ARG A 1 84 ? 5.776 -5.080 3.407 1.00 79.94 84 ARG A N 1
ATOM 705 C CA . ARG A 1 84 ? 4.493 -5.246 4.110 1.00 79.94 84 ARG A CA 1
ATOM 706 C C . ARG A 1 84 ? 4.117 -4.089 5.024 1.00 79.94 84 ARG A C 1
ATOM 708 O O . ARG A 1 84 ? 3.065 -4.168 5.647 1.00 79.94 84 ARG A O 1
ATOM 715 N N . ASP A 1 85 ? 4.900 -3.022 5.100 1.00 83.38 85 ASP A N 1
ATOM 716 C CA . ASP A 1 85 ? 4.650 -1.994 6.116 1.00 83.38 85 ASP A CA 1
ATOM 717 C C . ASP A 1 85 ? 3.368 -1.202 5.832 1.00 83.38 85 ASP A C 1
ATOM 719 O O . ASP A 1 85 ? 2.507 -1.111 6.707 1.00 83.38 85 ASP A O 1
ATOM 723 N N . ILE A 1 86 ? 3.163 -0.767 4.582 1.00 83.25 86 ILE A N 1
ATOM 724 C CA . ILE A 1 86 ? 1.875 -0.212 4.118 1.00 83.25 86 ILE A CA 1
ATOM 725 C C . ILE A 1 86 ? 0.713 -1.167 4.411 1.00 83.25 86 ILE A C 1
ATOM 727 O O . ILE A 1 86 ? -0.337 -0.771 4.909 1.00 83.25 86 ILE A O 1
ATOM 731 N N . TYR A 1 87 ? 0.922 -2.456 4.153 1.00 81.69 87 TYR A N 1
ATOM 732 C CA . TYR A 1 87 ? -0.094 -3.473 4.358 1.00 81.69 87 TYR A CA 1
ATOM 733 C C . TYR A 1 87 ? -0.462 -3.642 5.836 1.00 81.69 87 TYR A C 1
ATOM 735 O O . TYR A 1 87 ? -1.636 -3.815 6.157 1.00 81.69 87 TYR A O 1
ATOM 743 N N . TYR A 1 88 ? 0.515 -3.583 6.740 1.00 84.31 88 TYR A N 1
ATOM 744 C CA . TYR A 1 88 ? 0.277 -3.688 8.175 1.00 84.31 88 TYR A CA 1
ATOM 745 C C . TYR A 1 88 ? -0.404 -2.444 8.741 1.00 84.31 88 TYR A C 1
ATOM 747 O O . TYR A 1 88 ? -1.341 -2.595 9.519 1.00 84.31 88 TYR A O 1
ATOM 755 N N . ILE A 1 89 ? -0.026 -1.244 8.296 1.00 87.56 89 ILE A N 1
ATOM 756 C CA . ILE A 1 89 ? -0.703 0.003 8.688 1.00 87.56 89 ILE A CA 1
ATOM 757 C C . ILE A 1 89 ? -2.181 -0.037 8.275 1.00 87.56 89 ILE A C 1
ATOM 759 O O . ILE A 1 89 ? -3.067 0.173 9.103 1.00 87.56 89 ILE A O 1
ATOM 763 N N . LEU A 1 90 ? -2.464 -0.397 7.019 1.00 83.56 90 LEU A N 1
ATOM 764 C CA . LEU A 1 90 ? -3.839 -0.527 6.531 1.00 83.56 90 LEU A CA 1
ATOM 765 C C . LEU A 1 90 ? -4.603 -1.640 7.258 1.00 83.56 90 LEU A C 1
ATOM 767 O O . LEU A 1 90 ? -5.789 -1.494 7.544 1.00 83.56 90 LEU A O 1
ATOM 771 N N . ARG A 1 91 ? -3.937 -2.749 7.598 1.00 84.00 91 ARG A N 1
ATOM 772 C CA . ARG A 1 91 ? -4.546 -3.806 8.412 1.00 84.00 91 ARG A CA 1
ATOM 773 C C . ARG A 1 91 ? -4.957 -3.307 9.786 1.00 84.00 91 ARG A C 1
ATOM 775 O O . ARG A 1 91 ? -6.031 -3.695 10.211 1.00 84.00 91 ARG A O 1
ATOM 782 N N . VAL A 1 92 ? -4.159 -2.482 10.462 1.00 87.88 92 VAL A N 1
ATOM 783 C CA . VAL A 1 92 ? -4.524 -1.916 11.773 1.00 87.88 92 VAL A CA 1
ATOM 784 C C . VAL A 1 92 ? -5.803 -1.096 11.653 1.00 87.88 92 VAL A C 1
ATOM 786 O O . VAL A 1 92 ? -6.750 -1.333 12.401 1.00 87.88 92 VAL A O 1
ATOM 789 N N . PHE A 1 93 ? -5.864 -0.215 10.650 1.00 86.00 93 PHE A N 1
ATOM 790 C CA . PHE A 1 93 ? -7.044 0.596 10.361 1.00 86.00 93 PHE A CA 1
ATOM 791 C C . PHE A 1 93 ? -8.299 -0.265 10.146 1.00 86.00 93 PHE A C 1
ATOM 793 O O . PHE A 1 93 ? -9.288 -0.135 10.868 1.00 86.00 93 PHE A O 1
ATOM 800 N N . TYR A 1 94 ? -8.252 -1.192 9.184 1.00 81.19 94 TYR A N 1
ATOM 801 C CA . TYR A 1 94 ? -9.410 -2.022 8.847 1.00 81.19 94 TYR A CA 1
ATOM 802 C C . TYR A 1 94 ? -9.745 -3.051 9.930 1.00 81.19 94 TYR A C 1
ATOM 804 O O . TYR A 1 94 ? -10.909 -3.402 10.094 1.00 81.19 94 TYR A O 1
ATOM 812 N N . PHE A 1 95 ? -8.752 -3.533 10.679 1.00 85.31 95 PHE A N 1
ATOM 813 C CA . PHE A 1 95 ? -8.973 -4.459 11.781 1.00 85.31 95 PHE A CA 1
ATOM 814 C C . PHE A 1 95 ? -9.720 -3.788 12.926 1.00 85.31 95 PHE A C 1
ATOM 816 O O . PHE A 1 95 ? -10.708 -4.356 13.396 1.00 85.31 95 PHE A O 1
ATOM 823 N N . ALA A 1 96 ? -9.286 -2.593 13.341 1.00 85.50 96 ALA A N 1
ATOM 824 C CA . ALA A 1 96 ? -9.982 -1.822 14.361 1.00 85.50 96 ALA A CA 1
ATOM 825 C C . ALA A 1 96 ? -11.436 -1.591 13.934 1.00 85.50 96 ALA A C 1
ATOM 827 O O . ALA A 1 96 ? -12.336 -1.980 14.661 1.00 85.50 96 ALA A O 1
ATOM 828 N N . LEU A 1 97 ? -11.678 -1.120 12.706 1.00 76.75 97 LEU A N 1
ATOM 829 C CA . LEU A 1 97 ? -13.041 -0.917 12.195 1.00 76.75 97 LEU A CA 1
ATOM 830 C C . LEU A 1 97 ? -13.879 -2.192 12.056 1.00 76.75 97 LEU A C 1
ATOM 832 O O . LEU A 1 97 ? -15.102 -2.125 12.117 1.00 76.75 97 LEU A O 1
ATOM 836 N N . SER A 1 98 ? -13.251 -3.351 11.846 1.00 75.81 98 SER A N 1
ATOM 837 C CA . SER A 1 98 ? -13.975 -4.624 11.740 1.00 75.81 98 SER A CA 1
ATOM 838 C C . SER A 1 98 ? -14.525 -5.130 13.075 1.00 75.81 98 SER A C 1
ATOM 840 O O . SER A 1 98 ? -15.266 -6.113 13.091 1.00 75.81 98 SER A O 1
ATOM 842 N N . GLN A 1 99 ? -14.166 -4.494 14.193 1.00 82.38 99 GLN A N 1
ATOM 843 C CA . GLN A 1 99 ? -14.742 -4.837 15.483 1.00 82.38 99 GLN A CA 1
ATOM 844 C C . GLN A 1 99 ? -16.143 -4.231 15.565 1.00 82.38 99 GLN A C 1
ATOM 846 O O . GLN A 1 99 ? -16.286 -3.019 15.635 1.00 82.38 99 GLN A O 1
ATOM 851 N N . GLU A 1 100 ? -17.182 -5.064 15.536 1.00 67.81 100 GLU A N 1
ATOM 852 C CA . GLU A 1 100 ? -18.571 -4.596 15.608 1.00 67.81 100 GLU A CA 1
ATOM 853 C C . GLU A 1 100 ? -18.819 -3.798 16.911 1.00 67.81 100 GLU A C 1
ATOM 855 O O . GLU A 1 100 ? -18.466 -4.284 17.999 1.00 67.81 100 GLU A O 1
ATOM 860 N N . PRO A 1 101 ? -19.449 -2.604 16.857 1.00 61.38 101 PRO A N 1
ATOM 861 C CA . PRO A 1 101 ? -20.153 -2.080 18.016 1.00 61.38 101 PRO A CA 1
ATOM 862 C C . PRO A 1 101 ? -21.434 -2.913 18.222 1.00 61.38 101 PRO A C 1
ATOM 864 O O . PRO A 1 101 ? -21.998 -3.436 17.259 1.00 61.38 101 PRO A O 1
ATOM 867 N N . PRO A 1 102 ? -21.934 -3.059 19.458 1.00 49.25 102 PRO A N 1
ATOM 868 C CA . PRO A 1 102 ? -23.055 -3.952 19.763 1.00 49.25 102 PRO A CA 1
ATOM 869 C C . PRO A 1 102 ? -24.403 -3.589 19.096 1.00 49.25 102 PRO A C 1
ATOM 871 O O . PRO A 1 102 ? -25.355 -4.352 19.255 1.00 49.25 102 PRO A O 1
ATOM 874 N N . SER A 1 103 ? -24.520 -2.468 18.368 1.00 52.19 103 SER A N 1
ATOM 875 C CA . SER A 1 103 ? -25.803 -1.903 17.910 1.00 52.19 103 SER A CA 1
ATOM 876 C C . SER A 1 103 ? -25.925 -1.513 16.422 1.00 52.19 103 SER A C 1
ATOM 878 O O . SER A 1 103 ? -27.043 -1.197 16.014 1.00 52.19 103 SER A O 1
ATOM 880 N N . SER A 1 104 ? -24.881 -1.519 15.576 1.00 53.22 104 SER A N 1
ATOM 881 C CA . SER A 1 104 ? -24.969 -0.840 14.261 1.00 53.22 104 SER A CA 1
ATOM 882 C C . SER A 1 104 ? -25.087 -1.764 13.034 1.00 53.22 104 SER A C 1
ATOM 884 O O . SER A 1 104 ? -24.300 -2.676 12.792 1.00 53.22 104 SER A O 1
ATOM 886 N N . SER A 1 105 ? -26.108 -1.495 12.214 1.00 47.66 105 SER A N 1
ATOM 887 C CA . SER A 1 105 ? -26.527 -2.254 11.028 1.00 47.66 105 SER A CA 1
ATOM 888 C C . SER A 1 105 ? -26.056 -1.650 9.691 1.00 47.66 105 SER A C 1
ATOM 890 O O . SER A 1 105 ? -26.752 -1.773 8.685 1.00 47.66 105 SER A O 1
ATOM 892 N N . SER A 1 106 ? -24.910 -0.964 9.635 1.00 49.91 106 SER A N 1
ATOM 893 C CA . SER A 1 106 ? -24.502 -0.212 8.433 1.00 49.91 106 SER A CA 1
ATOM 894 C C . SER A 1 106 ? -22.994 -0.284 8.158 1.00 49.91 106 SER A C 1
ATOM 896 O O . SER A 1 106 ? -22.239 0.655 8.388 1.00 49.91 106 SER A O 1
ATOM 898 N N . LEU A 1 107 ? -22.557 -1.414 7.597 1.00 49.94 107 LEU A N 1
ATOM 899 C CA . LEU A 1 107 ? -21.192 -1.657 7.109 1.00 49.94 107 LEU A CA 1
ATOM 900 C C . LEU A 1 107 ? -20.996 -1.249 5.627 1.00 49.94 107 LEU A C 1
ATOM 902 O O . LEU A 1 107 ? -20.155 -1.832 4.953 1.00 49.94 107 LEU A O 1
ATOM 906 N N . THR A 1 108 ? -21.748 -0.304 5.053 1.00 49.69 108 THR A N 1
ATOM 907 C CA . THR A 1 108 ? -21.664 -0.037 3.592 1.00 49.69 108 THR A CA 1
ATOM 908 C C . THR A 1 108 ? -21.007 1.288 3.191 1.00 49.69 108 THR A C 1
ATOM 910 O O . THR A 1 108 ? -20.536 1.387 2.061 1.00 49.69 108 THR A O 1
ATOM 913 N N . GLY A 1 109 ? -20.916 2.290 4.075 1.00 49.41 109 GLY A N 1
ATOM 914 C CA . GLY A 1 109 ? -20.296 3.593 3.751 1.00 49.41 109 GLY A CA 1
ATOM 915 C C . GLY A 1 109 ? -18.757 3.607 3.794 1.00 49.41 109 GLY A C 1
ATOM 916 O O . GLY A 1 109 ? -18.104 4.293 3.011 1.00 49.41 109 GLY A O 1
ATOM 917 N N . TRP A 1 110 ? -18.154 2.784 4.656 1.00 52.31 110 TRP A N 1
ATOM 918 C CA . TRP A 1 110 ? -16.738 2.880 5.045 1.00 52.31 110 TRP A CA 1
ATOM 919 C C . TRP A 1 110 ? -15.724 2.388 4.007 1.00 52.31 110 TRP A C 1
ATOM 921 O O . TRP A 1 110 ? -14.564 2.798 4.038 1.00 52.31 110 TRP A O 1
ATOM 931 N N . SER A 1 111 ? -16.116 1.530 3.058 1.00 51.97 111 SER A N 1
ATOM 932 C CA . SER A 1 111 ? -15.164 0.903 2.127 1.00 51.97 111 SER A CA 1
ATOM 933 C C . SER A 1 111 ? -14.490 1.888 1.163 1.00 51.97 111 SER A C 1
ATOM 935 O O . SER A 1 111 ? -13.576 1.483 0.437 1.00 51.97 111 SER A O 1
ATOM 937 N N . ASN A 1 112 ? -14.953 3.143 1.113 1.00 51.25 112 ASN A N 1
ATOM 938 C CA . ASN A 1 112 ? -14.554 4.143 0.123 1.00 51.25 112 ASN A CA 1
ATOM 939 C C . ASN A 1 112 ? -13.887 5.399 0.719 1.00 51.25 112 ASN A C 1
ATOM 941 O O . ASN A 1 112 ? -13.135 6.049 -0.006 1.00 51.25 112 ASN A O 1
ATOM 945 N N . LEU A 1 113 ? -14.105 5.712 2.003 1.00 53.53 113 LEU A N 1
ATOM 946 C CA . LEU A 1 113 ? -13.564 6.908 2.674 1.00 53.53 113 LEU A CA 1
ATOM 947 C C . LEU A 1 113 ? -12.034 6.959 2.702 1.00 53.53 113 LEU A C 1
ATOM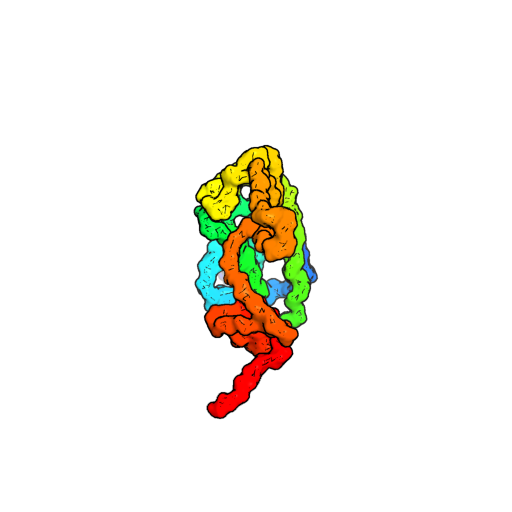 949 O O . LEU A 1 113 ? -11.477 7.904 2.140 1.00 53.53 113 LEU A O 1
ATOM 953 N N . PRO A 1 114 ? -11.328 5.945 3.251 1.00 55.00 114 PRO A N 1
ATOM 954 C CA . PRO A 1 114 ? -9.867 5.986 3.304 1.00 55.00 114 PRO A CA 1
ATOM 955 C C . PRO A 1 114 ? -9.279 5.993 1.896 1.00 55.00 114 PRO A C 1
ATOM 957 O O . PRO A 1 114 ? -8.294 6.661 1.627 1.00 55.00 114 PRO A O 1
ATOM 960 N N . LYS A 1 115 ? -9.933 5.300 0.954 1.00 56.16 115 LYS A N 1
ATOM 961 C CA . LYS A 1 115 ? -9.455 5.175 -0.426 1.00 56.16 115 LYS A CA 1
ATOM 962 C C . LYS A 1 115 ? -9.467 6.503 -1.176 1.00 56.16 115 LYS A C 1
ATOM 964 O O . LYS A 1 115 ? -8.555 6.751 -1.957 1.00 56.16 115 LYS A O 1
ATOM 969 N N . ARG A 1 116 ? -10.492 7.344 -0.987 1.00 55.66 116 ARG A N 1
ATOM 970 C CA . ARG A 1 116 ? -10.588 8.642 -1.679 1.00 55.66 116 ARG A CA 1
ATOM 971 C C . ARG A 1 116 ? -9.556 9.634 -1.159 1.00 55.66 116 ARG A C 1
ATOM 973 O O . ARG A 1 116 ? -8.929 10.329 -1.954 1.00 55.66 116 ARG A O 1
ATOM 980 N N . SER A 1 117 ? -9.372 9.675 0.152 1.00 63.44 117 SER A N 1
ATOM 981 C CA . SER A 1 117 ? -8.513 10.651 0.806 1.00 63.44 117 SER A CA 1
ATOM 982 C C . SER A 1 117 ? -7.033 10.235 0.785 1.00 63.44 117 SER A C 1
ATOM 984 O O . SER A 1 117 ? -6.179 11.065 0.481 1.00 63.44 117 SER A O 1
ATOM 986 N N . GLU A 1 118 ? -6.720 8.941 0.928 1.00 62.50 118 GLU A N 1
ATOM 987 C CA . GLU A 1 118 ? -5.369 8.397 0.722 1.00 62.50 118 GLU A CA 1
ATOM 988 C C . GLU A 1 118 ? -4.914 8.563 -0.736 1.00 62.50 118 GLU A C 1
ATOM 990 O O . GLU A 1 118 ? -3.788 8.998 -0.985 1.00 62.50 118 GLU A O 1
ATOM 995 N N . ALA A 1 119 ? -5.783 8.296 -1.721 1.00 66.44 119 ALA A N 1
ATOM 996 C CA . ALA A 1 119 ? -5.461 8.521 -3.135 1.00 66.44 119 ALA A CA 1
ATOM 997 C C . ALA A 1 119 ? -5.210 10.008 -3.447 1.00 66.44 119 ALA A C 1
ATOM 999 O O . ALA A 1 119 ? -4.348 10.336 -4.272 1.00 66.44 119 ALA A O 1
ATOM 1000 N N . ALA A 1 120 ? -5.933 10.912 -2.777 1.00 76.69 120 ALA A N 1
ATOM 1001 C CA . ALA A 1 120 ? -5.710 12.348 -2.889 1.00 76.69 120 ALA A CA 1
ATOM 1002 C C . ALA A 1 120 ? -4.359 12.752 -2.278 1.00 76.69 120 ALA A C 1
ATOM 1004 O O . ALA A 1 120 ? -3.559 13.399 -2.954 1.00 76.69 120 ALA A O 1
ATOM 1005 N N . TRP A 1 121 ? -4.058 12.315 -1.051 1.00 82.06 121 TRP A N 1
ATOM 1006 C CA . TRP A 1 121 ? -2.800 12.629 -0.367 1.00 82.06 121 TRP A CA 1
ATOM 1007 C C . TRP A 1 121 ? -1.573 12.075 -1.089 1.00 82.06 121 TRP A C 1
ATOM 1009 O O . TRP A 1 121 ? -0.633 12.818 -1.357 1.00 82.06 121 TRP A O 1
ATOM 1019 N N . THR A 1 122 ? -1.598 10.804 -1.495 1.00 85.69 122 THR A N 1
ATOM 1020 C CA . THR A 1 122 ? -0.495 10.140 -2.223 1.00 85.69 122 THR A CA 1
ATOM 1021 C C . THR A 1 122 ? -0.214 10.739 -3.606 1.00 85.69 122 THR A C 1
ATOM 1023 O O . THR A 1 122 ? 0.811 10.443 -4.229 1.00 85.69 122 THR A O 1
ATOM 1026 N N . SER A 1 123 ? -1.097 11.619 -4.085 1.00 90.25 123 SER A N 1
ATOM 1027 C CA . SER A 1 123 ? -0.923 12.409 -5.306 1.00 90.25 123 SER A CA 1
ATOM 1028 C C . SER A 1 123 ? -0.348 13.811 -5.051 1.00 90.25 123 SER A C 1
ATOM 1030 O O . SER A 1 123 ? -0.073 14.532 -6.010 1.00 90.25 123 SER A O 1
ATOM 1032 N N . LEU A 1 124 ? -0.142 14.217 -3.794 1.00 89.88 124 LEU A N 1
ATOM 1033 C CA . LEU A 1 124 ? 0.473 15.497 -3.437 1.00 89.88 124 LEU A CA 1
ATOM 1034 C C . LEU A 1 124 ? 2.003 15.384 -3.350 1.00 89.88 124 LEU A C 1
ATOM 1036 O O . LEU A 1 124 ? 2.517 14.325 -2.982 1.00 89.88 124 LEU A O 1
ATOM 1040 N N . PRO A 1 125 ? 2.764 16.459 -3.628 1.00 94.00 125 PRO A N 1
ATOM 1041 C CA . PRO A 1 125 ? 4.227 16.432 -3.547 1.00 94.00 125 PRO A CA 1
ATOM 1042 C C . PRO A 1 125 ? 4.787 16.053 -2.170 1.00 94.00 125 PRO A C 1
ATOM 1044 O O . PRO A 1 125 ? 5.846 15.444 -2.082 1.00 94.00 125 PRO A O 1
ATOM 1047 N N . GLN A 1 126 ? 4.067 16.379 -1.096 1.00 92.19 126 GLN A N 1
ATOM 1048 C CA . GLN A 1 126 ? 4.461 16.104 0.289 1.00 92.19 126 GLN A CA 1
ATOM 1049 C C . GLN A 1 126 ? 4.380 14.617 0.658 1.00 92.19 126 GLN A C 1
ATOM 1051 O O . GLN A 1 126 ? 4.954 14.209 1.665 1.00 92.19 126 GLN A O 1
ATOM 1056 N N . SER A 1 127 ? 3.702 13.800 -0.154 1.00 92.75 127 SER A N 1
ATOM 1057 C CA . SER A 1 127 ? 3.550 12.361 0.092 1.00 92.75 127 SER A CA 1
ATOM 1058 C C . SER A 1 127 ? 4.822 11.549 -0.143 1.00 92.75 127 SER A C 1
ATOM 1060 O O . SER A 1 127 ? 4.834 10.348 0.117 1.00 92.75 127 SER A O 1
ATOM 1062 N N . ILE A 1 128 ? 5.892 12.168 -0.648 1.00 95.75 128 ILE A N 1
ATOM 1063 C CA . ILE A 1 128 ? 7.161 11.497 -0.911 1.00 95.75 128 ILE A CA 1
ATOM 1064 C C . ILE A 1 128 ? 8.348 12.411 -0.614 1.00 95.75 128 ILE A C 1
ATOM 1066 O O . ILE A 1 128 ? 8.267 13.634 -0.703 1.00 95.75 128 ILE A O 1
ATOM 1070 N N . ASN A 1 129 ? 9.475 11.803 -0.261 1.00 95.38 129 ASN A N 1
ATOM 1071 C CA . ASN A 1 129 ? 10.772 12.459 -0.147 1.00 95.38 129 ASN A CA 1
ATOM 1072 C C . ASN A 1 129 ? 11.894 11.425 -0.353 1.00 95.38 129 ASN A C 1
ATOM 1074 O O . ASN A 1 129 ? 11.640 10.219 -0.388 1.00 95.38 129 ASN A O 1
ATOM 1078 N N . GLU A 1 130 ? 13.144 11.881 -0.466 1.00 95.56 130 GLU A N 1
ATOM 1079 C CA . GLU A 1 130 ? 14.283 10.980 -0.701 1.00 95.56 130 GLU A CA 1
ATOM 1080 C C . GLU A 1 130 ? 14.515 9.975 0.430 1.00 95.56 130 GLU A C 1
ATOM 1082 O O . GLU A 1 130 ? 14.925 8.845 0.162 1.00 95.56 130 GLU A O 1
ATOM 1087 N N . ALA A 1 131 ? 14.225 10.333 1.685 1.00 95.56 131 ALA A N 1
ATOM 1088 C CA . ALA A 1 131 ? 14.331 9.383 2.789 1.00 95.56 131 ALA A CA 1
ATOM 1089 C C . ALA A 1 131 ? 13.344 8.222 2.593 1.00 95.56 131 ALA A C 1
ATOM 1091 O O . ALA A 1 131 ? 13.740 7.062 2.697 1.00 95.56 131 ALA A O 1
ATOM 1092 N N . ALA A 1 132 ? 12.099 8.519 2.210 1.00 94.44 132 ALA A N 1
ATOM 1093 C CA . ALA A 1 132 ? 11.088 7.522 1.890 1.00 94.44 132 ALA A CA 1
ATOM 1094 C C . ALA A 1 132 ? 11.498 6.643 0.703 1.00 94.44 132 ALA A C 1
ATOM 1096 O O . ALA A 1 132 ? 11.506 5.419 0.831 1.00 94.44 132 ALA A O 1
ATOM 1097 N N . ILE A 1 133 ? 11.937 7.235 -0.411 1.00 95.94 133 ILE A N 1
ATOM 1098 C CA . ILE A 1 133 ? 12.419 6.484 -1.585 1.00 95.94 133 ILE A CA 1
ATOM 1099 C C . ILE A 1 133 ? 13.586 5.567 -1.199 1.00 95.94 133 ILE A C 1
ATOM 1101 O O . ILE A 1 133 ? 13.625 4.404 -1.600 1.00 95.94 133 ILE A O 1
ATOM 1105 N N . THR A 1 134 ? 14.511 6.055 -0.371 1.00 95.75 134 THR A N 1
ATOM 1106 C CA . THR A 1 134 ? 15.656 5.273 0.115 1.00 95.75 134 THR A CA 1
ATOM 1107 C C . THR A 1 134 ? 15.209 4.029 0.879 1.00 95.75 134 THR A C 1
ATOM 1109 O O . THR A 1 134 ? 15.802 2.965 0.703 1.00 95.75 134 THR A O 1
ATOM 1112 N N . THR A 1 135 ? 14.128 4.110 1.660 1.00 95.50 135 THR A N 1
ATOM 1113 C CA . THR A 1 135 ? 13.579 2.930 2.347 1.00 95.50 135 THR A CA 1
ATOM 1114 C C . THR A 1 135 ? 13.145 1.835 1.358 1.00 95.50 135 THR A C 1
ATOM 1116 O O . THR A 1 135 ? 13.488 0.666 1.537 1.00 95.50 135 THR A O 1
ATOM 1119 N N . PHE A 1 136 ? 12.519 2.207 0.235 1.00 95.06 136 PHE A N 1
ATOM 1120 C CA . PHE A 1 136 ? 12.148 1.259 -0.820 1.00 95.06 136 PHE A CA 1
ATOM 1121 C C . PHE A 1 136 ? 13.345 0.761 -1.632 1.00 95.06 136 PHE A C 1
ATOM 1123 O O . PHE A 1 136 ? 13.379 -0.415 -1.985 1.00 95.06 136 PHE A O 1
ATOM 1130 N N . ARG A 1 137 ? 14.348 1.611 -1.902 1.00 94.69 137 ARG A N 1
ATOM 1131 C CA . ARG A 1 137 ? 15.612 1.193 -2.541 1.00 94.69 137 ARG A CA 1
ATOM 1132 C C . ARG A 1 137 ? 16.324 0.113 -1.726 1.00 94.69 137 ARG A C 1
ATOM 1134 O O . ARG A 1 137 ? 16.864 -0.830 -2.297 1.00 94.69 137 ARG A O 1
ATOM 1141 N N . ASN A 1 138 ? 16.265 0.222 -0.400 1.00 93.56 138 ASN A N 1
ATOM 1142 C CA . ASN A 1 138 ? 16.842 -0.751 0.526 1.00 93.56 138 ASN A CA 1
ATOM 1143 C C . ASN A 1 138 ? 16.014 -2.044 0.648 1.00 93.56 138 ASN A C 1
ATOM 1145 O O . ASN A 1 138 ? 16.509 -3.031 1.194 1.00 93.56 138 ASN A O 1
ATOM 1149 N N . SER A 1 139 ? 14.777 -2.073 0.139 1.00 91.69 139 SER A N 1
ATOM 1150 C CA . SER A 1 139 ? 13.958 -3.283 0.088 1.00 91.69 139 SER A CA 1
ATOM 1151 C C . SER A 1 139 ? 14.118 -3.996 -1.263 1.00 91.69 139 SER A C 1
ATOM 1153 O O . SER A 1 139 ? 13.573 -3.548 -2.278 1.00 91.69 139 SER A O 1
ATOM 1155 N N . PRO A 1 140 ? 14.797 -5.159 -1.316 1.00 88.62 140 PRO A N 1
ATOM 1156 C CA . PRO A 1 140 ? 15.031 -5.863 -2.578 1.00 88.62 140 PRO A CA 1
ATOM 1157 C C . PRO A 1 140 ? 13.736 -6.353 -3.241 1.00 88.62 140 PRO A C 1
ATOM 1159 O O . PRO A 1 140 ? 13.706 -6.548 -4.454 1.00 88.62 140 PRO A O 1
ATOM 1162 N N . LEU A 1 141 ? 12.653 -6.516 -2.471 1.00 88.19 141 LEU A N 1
ATOM 1163 C CA . LEU A 1 141 ? 11.346 -6.941 -2.978 1.00 88.19 141 LEU A CA 1
ATOM 1164 C C . LEU A 1 141 ? 10.692 -5.890 -3.881 1.00 88.19 141 LEU A C 1
ATOM 1166 O O . LEU A 1 141 ? 9.953 -6.253 -4.792 1.00 88.19 141 LEU A O 1
ATOM 1170 N N . PHE A 1 142 ? 10.987 -4.605 -3.667 1.00 90.75 142 PHE A N 1
ATOM 1171 C CA . PHE A 1 142 ? 10.465 -3.524 -4.504 1.00 90.75 142 PHE A CA 1
ATOM 1172 C C . PHE A 1 142 ? 11.263 -3.319 -5.791 1.00 90.75 142 PHE A C 1
ATOM 1174 O O . PHE A 1 142 ? 10.766 -2.661 -6.704 1.00 90.75 142 PHE A O 1
ATOM 1181 N N . ARG A 1 143 ? 12.479 -3.874 -5.888 1.00 92.62 143 ARG A N 1
ATOM 1182 C CA . ARG A 1 143 ? 13.319 -3.828 -7.097 1.00 92.62 143 ARG A CA 1
ATOM 1183 C C . ARG A 1 143 ? 13.413 -2.428 -7.718 1.00 92.62 143 ARG A C 1
ATOM 1185 O O . ARG A 1 143 ? 13.313 -2.274 -8.931 1.00 92.62 143 ARG A O 1
ATOM 1192 N N . VAL A 1 144 ? 13.571 -1.391 -6.891 1.00 95.25 144 VAL A N 1
ATOM 1193 C CA . VAL A 1 144 ? 13.580 0.010 -7.362 1.00 95.25 144 VAL A CA 1
ATOM 1194 C C . VAL A 1 144 ? 14.669 0.245 -8.422 1.00 95.25 144 VAL A C 1
ATOM 1196 O O . VAL A 1 144 ? 14.455 1.011 -9.359 1.00 95.25 144 VAL A O 1
ATOM 1199 N N . PHE A 1 145 ? 15.766 -0.515 -8.344 1.00 95.44 145 PHE A N 1
ATOM 1200 C CA . PHE A 1 145 ? 16.855 -0.536 -9.324 1.00 95.44 145 PHE A CA 1
ATOM 1201 C C . PHE A 1 145 ? 16.431 -0.868 -10.769 1.00 95.44 145 PHE A C 1
ATOM 1203 O O . PHE A 1 145 ? 17.176 -0.543 -11.683 1.00 95.44 145 PHE A O 1
ATOM 1210 N N . ASP A 1 146 ? 15.263 -1.485 -11.002 1.00 96.75 146 ASP A N 1
ATOM 1211 C CA . ASP A 1 146 ? 14.733 -1.749 -12.354 1.00 96.75 146 ASP A CA 1
ATOM 1212 C C . ASP A 1 146 ? 14.061 -0.511 -12.991 1.00 96.75 146 ASP A C 1
ATOM 1214 O O . ASP A 1 146 ? 13.503 -0.608 -14.086 1.00 96.75 146 ASP A O 1
ATOM 1218 N N . SER A 1 147 ? 14.027 0.620 -12.285 1.00 97.25 147 SER A N 1
ATOM 1219 C CA . SER A 1 147 ? 13.246 1.816 -12.636 1.00 97.25 147 SER A CA 1
ATOM 1220 C C . SER A 1 147 ? 13.957 3.133 -12.304 1.00 97.25 147 SER A C 1
ATOM 1222 O O . SER A 1 147 ? 13.331 4.189 -12.327 1.00 97.25 147 SER A O 1
ATOM 1224 N N . GLU A 1 148 ? 15.246 3.109 -11.956 1.00 96.62 148 GLU A N 1
ATOM 1225 C CA . GLU A 1 148 ? 15.969 4.321 -11.526 1.00 96.62 148 GLU A CA 1
ATOM 1226 C C . GLU A 1 148 ? 16.077 5.372 -12.643 1.00 96.62 148 GLU A C 1
ATOM 1228 O O . GLU A 1 148 ? 16.157 6.568 -12.359 1.00 96.62 148 GLU A O 1
ATOM 1233 N N . GLY A 1 149 ? 15.995 4.978 -13.917 1.00 96.94 149 GLY A N 1
ATOM 1234 C CA . GLY A 1 149 ? 15.893 5.919 -15.036 1.00 96.94 149 GLY A CA 1
ATOM 1235 C C . GLY A 1 149 ? 14.645 6.814 -14.976 1.00 96.94 149 GLY A C 1
ATOM 1236 O O . GLY A 1 149 ? 14.634 7.906 -15.556 1.00 96.94 149 GLY A O 1
ATOM 1237 N N . ASP A 1 150 ? 13.615 6.397 -14.235 1.00 97.25 150 ASP A N 1
ATOM 1238 C CA . ASP A 1 150 ? 12.378 7.141 -13.997 1.00 97.25 150 ASP A CA 1
ATOM 1239 C C . ASP A 1 150 ? 12.436 8.046 -12.750 1.00 97.25 150 ASP A C 1
ATOM 1241 O O . ASP A 1 150 ? 11.502 8.811 -12.520 1.00 97.25 150 ASP A O 1
ATOM 1245 N N . ALA A 1 151 ? 13.530 8.035 -11.973 1.00 97.12 151 ALA A N 1
ATOM 1246 C CA . ALA A 1 151 ? 13.614 8.699 -10.665 1.00 97.12 151 ALA A CA 1
ATOM 1247 C C . ALA A 1 151 ? 13.211 10.183 -10.679 1.00 97.12 151 ALA A C 1
ATOM 1249 O O . ALA A 1 151 ? 12.506 10.664 -9.792 1.00 97.12 151 ALA A O 1
ATOM 1250 N N . LYS A 1 152 ? 13.573 10.910 -11.742 1.00 96.69 152 LYS A N 1
ATOM 1251 C CA . LYS A 1 152 ? 13.207 12.327 -11.939 1.00 96.69 152 LYS A CA 1
ATOM 1252 C C . LYS A 1 152 ? 11.694 12.588 -11.969 1.00 96.69 152 LYS A C 1
ATOM 1254 O O . LYS A 1 152 ? 11.267 13.725 -11.788 1.00 96.69 152 LYS A O 1
ATOM 1259 N N . ASN A 1 153 ? 10.888 11.562 -12.240 1.00 96.88 153 ASN A N 1
ATOM 1260 C CA . ASN A 1 153 ? 9.436 11.655 -12.329 1.00 96.88 153 ASN A CA 1
ATOM 1261 C C . ASN A 1 153 ? 8.740 11.330 -10.999 1.00 96.88 153 ASN A C 1
ATOM 1263 O O . ASN A 1 153 ? 7.533 11.544 -10.893 1.00 96.88 153 ASN A O 1
ATOM 1267 N N . TRP A 1 154 ? 9.458 10.868 -9.971 1.00 97.06 154 TRP A N 1
ATOM 1268 C CA . TRP A 1 154 ? 8.902 10.459 -8.674 1.00 97.06 154 TRP A CA 1
ATOM 1269 C C . TRP A 1 154 ? 8.566 11.652 -7.767 1.00 97.06 154 TRP A C 1
ATOM 1271 O O . TRP A 1 154 ? 8.989 11.736 -6.621 1.00 97.06 154 TRP A O 1
ATOM 1281 N N . THR A 1 155 ? 7.780 12.601 -8.276 1.00 96.44 155 THR A N 1
ATOM 1282 C CA . THR A 1 155 ? 7.450 13.852 -7.569 1.00 96.44 155 THR A CA 1
ATOM 1283 C C . THR A 1 155 ? 6.318 13.712 -6.545 1.00 96.44 155 THR A C 1
ATOM 1285 O O . THR A 1 155 ? 5.946 14.698 -5.927 1.00 96.44 155 THR A O 1
ATOM 1288 N N . THR A 1 156 ? 5.695 12.538 -6.449 1.00 96.19 156 THR A N 1
ATOM 1289 C CA . THR A 1 156 ? 4.567 12.188 -5.559 1.00 96.19 156 THR A CA 1
ATOM 1290 C C . THR A 1 156 ? 4.654 10.689 -5.278 1.00 96.19 156 THR A C 1
ATOM 1292 O O . THR A 1 156 ? 5.174 9.969 -6.141 1.00 96.19 156 THR A O 1
ATOM 1295 N N . PHE A 1 157 ? 4.076 10.187 -4.186 1.00 94.44 157 PHE A N 1
ATOM 1296 C CA . PHE A 1 157 ? 4.103 8.750 -3.909 1.00 94.44 157 PHE A CA 1
ATOM 1297 C C . PHE A 1 157 ? 3.464 7.919 -5.022 1.00 94.44 157 PHE A C 1
ATOM 1299 O O . PHE A 1 157 ? 4.058 6.935 -5.450 1.00 94.44 157 PHE A O 1
ATOM 1306 N N . ASN A 1 158 ? 2.330 8.348 -5.581 1.00 93.88 158 ASN A N 1
ATOM 1307 C CA . ASN A 1 158 ? 1.682 7.614 -6.668 1.00 93.88 158 ASN A CA 1
ATOM 1308 C C . ASN A 1 158 ? 2.585 7.488 -7.903 1.00 93.88 158 ASN A C 1
ATOM 1310 O O . ASN A 1 158 ? 2.773 6.382 -8.401 1.00 93.88 158 ASN A O 1
ATOM 1314 N N . LYS A 1 159 ? 3.239 8.574 -8.339 1.00 96.38 159 LYS A N 1
ATOM 1315 C CA . LYS A 1 159 ? 4.229 8.517 -9.435 1.00 96.38 159 LYS A CA 1
ATOM 1316 C C . LYS A 1 159 ? 5.378 7.542 -9.174 1.00 96.38 159 LYS A C 1
AT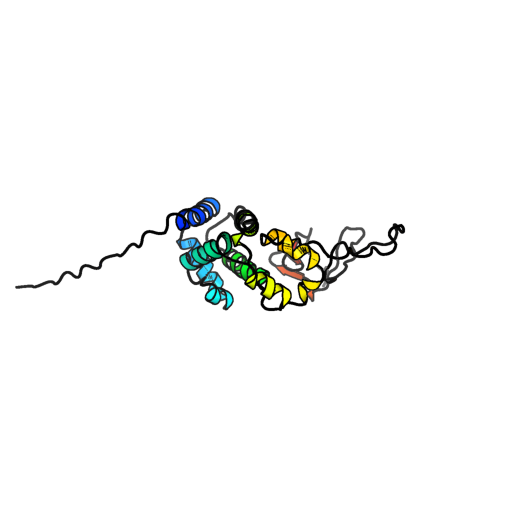OM 1318 O O . LYS A 1 159 ? 5.832 6.895 -10.110 1.00 96.38 159 LYS A O 1
ATOM 1323 N N . PHE A 1 160 ? 5.835 7.425 -7.930 1.00 96.88 160 PHE A N 1
ATOM 1324 C CA . PHE A 1 160 ? 6.809 6.405 -7.542 1.00 96.88 160 PHE A CA 1
ATOM 1325 C C . PHE A 1 160 ? 6.201 4.988 -7.532 1.00 96.88 160 PHE A C 1
ATOM 1327 O O . PHE A 1 160 ? 6.825 4.021 -7.975 1.00 96.88 160 PHE A O 1
ATOM 1334 N N . PHE A 1 161 ? 4.968 4.846 -7.050 1.00 93.50 161 PHE A N 1
ATOM 1335 C CA . PHE A 1 161 ? 4.276 3.565 -6.945 1.00 93.50 161 PHE A CA 1
ATOM 1336 C C . PHE A 1 161 ? 4.048 2.922 -8.319 1.00 93.50 161 PHE A C 1
ATOM 1338 O O . PHE A 1 161 ? 4.346 1.740 -8.487 1.00 93.50 161 PHE A O 1
ATOM 1345 N N . TYR A 1 162 ? 3.624 3.705 -9.318 1.00 93.88 162 TYR A N 1
ATOM 1346 C CA . TYR A 1 162 ? 3.477 3.264 -10.713 1.00 93.88 162 TYR A CA 1
ATOM 1347 C C . TYR A 1 162 ? 4.692 3.583 -11.604 1.00 93.88 162 TYR A C 1
ATOM 1349 O O . TYR A 1 162 ? 4.551 3.669 -12.826 1.00 93.88 162 TYR A O 1
ATOM 1357 N N . ARG A 1 163 ? 5.880 3.766 -11.010 1.00 96.06 163 ARG A N 1
ATOM 1358 C CA . ARG A 1 163 ? 7.127 4.084 -11.727 1.00 96.06 163 ARG A CA 1
ATOM 1359 C C . ARG A 1 163 ? 7.340 3.226 -12.971 1.00 96.06 163 ARG A C 1
ATOM 1361 O O . ARG A 1 163 ? 7.008 2.038 -13.010 1.00 96.06 163 ARG A O 1
ATOM 1368 N N . ARG A 1 164 ? 7.937 3.830 -13.992 1.00 96.19 164 ARG A N 1
ATOM 1369 C CA . ARG A 1 164 ? 8.243 3.142 -15.247 1.00 96.19 164 ARG A CA 1
ATOM 1370 C C . ARG A 1 164 ? 9.498 2.299 -15.093 1.00 96.19 164 ARG A C 1
ATOM 1372 O O . ARG A 1 164 ? 10.492 2.748 -14.538 1.00 96.19 164 ARG A O 1
ATOM 1379 N N . LEU A 1 165 ? 9.439 1.080 -15.615 1.00 96.56 165 LEU A N 1
ATOM 1380 C CA . LEU A 1 165 ? 10.608 0.217 -15.712 1.00 96.56 165 LEU A CA 1
ATOM 1381 C C . LEU A 1 165 ? 11.566 0.760 -16.775 1.00 96.56 165 LEU A C 1
ATOM 1383 O O . LEU A 1 165 ? 11.130 1.181 -17.848 1.00 96.56 165 LEU A O 1
ATOM 1387 N N . ASP A 1 166 ? 12.863 0.663 -16.502 1.00 97.19 166 ASP A N 1
ATOM 1388 C CA . ASP A 1 166 ? 13.928 1.065 -17.423 1.00 97.19 166 ASP A CA 1
ATOM 1389 C C . ASP A 1 166 ? 13.922 0.199 -18.688 1.00 97.19 166 ASP A C 1
ATOM 1391 O O . ASP A 1 166 ? 14.252 0.662 -19.778 1.00 97.19 166 ASP A O 1
ATOM 1395 N N . ASN A 1 167 ? 13.509 -1.065 -18.546 1.00 95.50 167 ASN A N 1
ATOM 1396 C CA . ASN A 1 167 ? 13.377 -2.017 -19.640 1.00 95.50 167 ASN A CA 1
ATOM 1397 C C . ASN A 1 167 ? 12.011 -2.721 -19.591 1.00 95.50 167 ASN A C 1
ATOM 1399 O O . ASN A 1 167 ? 11.603 -3.192 -18.521 1.00 95.50 167 ASN A O 1
ATOM 1403 N N . PRO A 1 168 ? 11.317 -2.872 -20.734 1.00 91.31 168 PRO A N 1
ATOM 1404 C CA . PRO A 1 168 ? 10.072 -3.625 -20.790 1.00 91.31 168 PRO A CA 1
ATOM 1405 C C . PRO A 1 168 ? 10.307 -5.111 -20.495 1.00 91.31 168 PRO A C 1
ATOM 1407 O O . PRO A 1 168 ? 11.364 -5.675 -20.799 1.00 91.31 168 PRO A O 1
ATOM 1410 N N . ARG A 1 169 ? 9.294 -5.775 -19.930 1.00 93.25 169 ARG A N 1
ATOM 1411 C CA . ARG A 1 169 ? 9.303 -7.234 -19.766 1.00 93.25 169 ARG A CA 1
ATOM 1412 C C . ARG A 1 169 ? 9.144 -7.896 -21.136 1.00 93.25 169 ARG A C 1
ATOM 1414 O O . ARG A 1 169 ? 8.273 -7.517 -21.914 1.00 93.25 169 ARG A O 1
ATOM 1421 N N . LYS A 1 170 ? 9.990 -8.885 -21.437 1.00 93.56 170 LYS A N 1
ATOM 1422 C CA . LYS A 1 170 ? 9.877 -9.666 -22.677 1.00 93.56 170 LYS A CA 1
ATOM 1423 C C . LYS A 1 170 ? 8.668 -10.593 -22.578 1.00 93.56 170 LYS A C 1
ATOM 1425 O O . LYS A 1 170 ? 8.597 -11.401 -21.656 1.00 93.56 170 LYS A O 1
ATOM 1430 N N . ILE A 1 171 ? 7.751 -10.484 -23.533 1.00 93.25 171 ILE A N 1
ATOM 1431 C CA . ILE A 1 171 ? 6.596 -11.377 -23.645 1.00 93.25 171 ILE A CA 1
ATOM 1432 C C . ILE A 1 171 ? 7.069 -12.676 -24.302 1.00 93.25 171 ILE A C 1
ATOM 1434 O O . ILE A 1 171 ? 7.732 -12.645 -25.340 1.00 93.25 171 ILE A O 1
ATOM 1438 N N . ALA A 1 172 ? 6.773 -13.813 -23.674 1.00 92.81 172 ALA A N 1
ATOM 1439 C CA . ALA A 1 172 ? 7.075 -15.120 -24.245 1.00 92.81 172 ALA A CA 1
ATOM 1440 C C . ALA A 1 172 ? 6.142 -15.393 -25.433 1.00 92.81 172 ALA A C 1
ATOM 1442 O O . ALA A 1 172 ? 4.936 -15.238 -25.285 1.00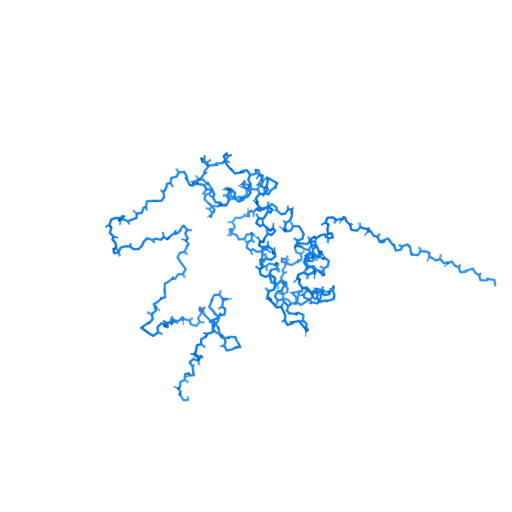 92.81 172 ALA A O 1
ATOM 1443 N N . CYS A 1 173 ? 6.711 -15.798 -26.574 1.00 92.12 173 CYS A N 1
ATOM 1444 C CA . CYS A 1 173 ? 5.992 -16.176 -27.800 1.00 92.12 173 CYS A CA 1
ATOM 1445 C C . CYS A 1 173 ? 4.833 -15.216 -28.151 1.00 92.12 173 CYS A C 1
ATOM 1447 O O . CYS A 1 173 ? 3.680 -15.635 -28.137 1.00 92.12 173 CYS A O 1
ATOM 1449 N N . PRO A 1 174 ? 5.113 -13.931 -28.451 1.00 92.75 174 PRO A N 1
ATOM 1450 C CA . PRO A 1 174 ? 4.075 -12.906 -28.621 1.00 92.75 174 PRO A CA 1
ATOM 1451 C C . PRO A 1 174 ? 3.079 -13.201 -29.754 1.00 92.75 174 PRO A C 1
ATOM 1453 O O . PRO A 1 174 ? 1.974 -12.666 -29.734 1.00 92.75 174 PRO A O 1
ATOM 1456 N N . ASP A 1 175 ? 3.462 -14.057 -30.704 1.00 94.94 175 ASP A N 1
ATOM 1457 C CA . ASP A 1 175 ? 2.643 -14.456 -31.851 1.00 94.94 175 ASP A CA 1
ATOM 1458 C C . ASP A 1 175 ? 1.952 -15.825 -31.660 1.00 94.94 175 ASP A C 1
ATOM 1460 O O . ASP A 1 175 ? 1.247 -16.289 -32.556 1.00 94.94 175 ASP A O 1
ATOM 1464 N N . ASP A 1 176 ? 2.149 -16.492 -30.515 1.00 95.44 176 ASP A N 1
ATOM 1465 C CA . ASP A 1 176 ? 1.517 -17.776 -30.192 1.00 95.44 176 ASP A CA 1
ATOM 1466 C C . ASP A 1 176 ? 0.330 -17.579 -29.241 1.00 95.44 176 ASP A C 1
ATOM 1468 O O . ASP A 1 176 ? 0.478 -17.427 -28.026 1.00 95.44 176 ASP A O 1
ATOM 1472 N N . TYR A 1 177 ? -0.877 -17.634 -29.802 1.00 92.69 177 TYR A N 1
ATOM 1473 C CA . TYR A 1 177 ? -2.126 -17.470 -29.057 1.00 92.69 177 TYR A CA 1
ATOM 1474 C C . TYR A 1 177 ? -2.473 -18.647 -28.129 1.00 92.69 177 TYR A C 1
ATOM 1476 O O . TYR A 1 177 ? -3.461 -18.571 -27.399 1.00 92.69 177 TYR A O 1
ATOM 1484 N N . HIS A 1 178 ? -1.692 -19.731 -28.130 1.00 94.56 178 HIS A N 1
ATOM 1485 C CA . HIS A 1 178 ? -1.850 -20.839 -27.186 1.00 94.56 178 HIS A CA 1
ATOM 1486 C C . HIS A 1 178 ? -1.109 -20.608 -25.862 1.00 94.56 178 HIS A C 1
ATOM 1488 O O . HIS A 1 178 ? -1.307 -21.367 -24.910 1.00 94.56 178 HIS A O 1
ATOM 1494 N N . ILE A 1 179 ? -0.275 -19.568 -25.776 1.00 92.75 179 ILE A N 1
ATOM 1495 C CA . ILE A 1 179 ? 0.517 -19.252 -24.589 1.00 92.75 179 ILE A CA 1
ATOM 1496 C C . ILE A 1 179 ? -0.121 -18.098 -23.816 1.00 92.75 179 ILE A C 1
ATOM 1498 O O . ILE A 1 179 ? -0.330 -17.004 -24.333 1.00 92.75 179 ILE A O 1
ATOM 1502 N N . VAL A 1 180 ? -0.378 -18.328 -22.527 1.00 90.00 180 VAL A N 1
ATOM 1503 C CA . VAL A 1 180 ? -0.815 -17.283 -21.595 1.00 90.00 180 VAL A CA 1
ATOM 1504 C C . VAL A 1 180 ? 0.392 -16.800 -20.797 1.00 90.00 180 VAL A C 1
ATOM 1506 O O . VAL A 1 180 ? 0.993 -17.559 -20.037 1.00 90.00 180 VAL A O 1
ATOM 1509 N N . ALA A 1 181 ? 0.751 -15.529 -20.966 1.00 90.88 181 ALA A N 1
ATOM 1510 C CA . ALA A 1 181 ? 1.794 -14.883 -20.178 1.00 90.88 181 ALA A CA 1
ATOM 1511 C C . ALA A 1 181 ? 1.244 -14.350 -18.845 1.00 90.88 181 ALA A C 1
ATOM 1513 O O . ALA A 1 181 ? 0.057 -14.045 -18.715 1.00 90.88 181 ALA A O 1
ATOM 1514 N N . PHE A 1 182 ? 2.120 -14.192 -17.849 1.00 90.94 182 PHE A N 1
ATOM 1515 C CA . PHE A 1 182 ? 1.744 -13.528 -16.603 1.00 90.94 182 PHE A CA 1
ATOM 1516 C C . PHE A 1 182 ? 1.390 -12.054 -16.861 1.00 90.94 182 PHE A C 1
ATOM 1518 O O . PHE A 1 182 ? 2.145 -11.362 -17.545 1.00 90.94 182 PHE A O 1
ATOM 1525 N N . PRO A 1 183 ? 0.285 -11.544 -16.288 1.00 90.25 183 PRO A N 1
ATOM 1526 C CA . PRO A 1 183 ? -0.162 -10.174 -16.537 1.00 90.25 183 PRO A CA 1
ATOM 1527 C C . PRO A 1 183 ? 0.616 -9.123 -15.731 1.00 90.25 183 PRO A C 1
ATOM 1529 O O . PRO A 1 183 ? 0.527 -7.937 -16.033 1.00 90.25 183 PRO A O 1
ATOM 1532 N N . ALA A 1 184 ? 1.340 -9.535 -14.685 1.00 90.69 184 ALA A N 1
ATOM 1533 C CA . ALA A 1 184 ? 2.053 -8.637 -13.785 1.00 90.69 184 ALA A CA 1
ATOM 1534 C C . ALA A 1 184 ? 3.241 -9.329 -13.108 1.00 90.69 184 ALA A C 1
ATOM 1536 O O . ALA A 1 184 ? 3.219 -10.544 -12.874 1.00 90.69 184 ALA A O 1
ATOM 1537 N N . ASP A 1 185 ? 4.230 -8.526 -12.710 1.00 88.94 185 ASP A N 1
ATOM 1538 C CA . ASP A 1 185 ? 5.304 -8.946 -11.812 1.00 88.94 185 ASP A CA 1
ATOM 1539 C C . ASP A 1 185 ? 4.687 -9.347 -10.462 1.00 88.94 185 ASP A C 1
ATOM 1541 O O . ASP A 1 185 ? 4.220 -8.512 -9.686 1.00 88.94 185 ASP A O 1
ATOM 1545 N N . SER A 1 186 ? 4.615 -10.651 -10.204 1.00 86.81 186 SER A N 1
ATOM 1546 C CA . SER A 1 186 ? 3.913 -11.205 -9.048 1.00 86.81 186 SER A CA 1
ATOM 1547 C C . SER A 1 186 ? 4.494 -12.553 -8.635 1.00 86.81 186 SER A C 1
ATOM 1549 O O . SER A 1 186 ? 5.243 -13.191 -9.376 1.00 86.81 186 SER A O 1
ATOM 1551 N N . ILE A 1 187 ? 4.146 -12.993 -7.427 1.00 82.94 187 ILE A N 1
ATOM 1552 C CA . ILE A 1 187 ? 4.433 -14.349 -6.962 1.00 82.94 187 ILE A CA 1
ATOM 1553 C C . ILE A 1 187 ? 3.211 -15.207 -7.277 1.00 82.94 187 ILE A C 1
ATOM 1555 O O . ILE A 1 187 ? 2.101 -14.892 -6.844 1.00 82.94 187 ILE A O 1
ATOM 1559 N N . PHE A 1 188 ? 3.415 -16.304 -8.007 1.00 83.94 188 PHE A N 1
ATOM 1560 C CA . PHE A 1 188 ? 2.346 -17.250 -8.303 1.00 83.94 188 PHE A CA 1
ATOM 1561 C C . PHE A 1 188 ? 1.795 -17.854 -7.006 1.00 83.94 188 PHE A C 1
ATOM 1563 O O . PHE A 1 188 ? 2.496 -18.558 -6.280 1.00 83.94 188 PHE A O 1
ATOM 1570 N N . ALA A 1 189 ? 0.530 -17.558 -6.709 1.00 76.38 189 ALA A N 1
ATOM 1571 C CA . ALA A 1 189 ? -0.119 -17.981 -5.471 1.00 76.38 189 ALA A CA 1
ATOM 1572 C C . ALA A 1 189 ? -0.900 -19.298 -5.604 1.00 76.38 189 ALA A C 1
ATOM 1574 O O . ALA A 1 189 ? -1.359 -19.825 -4.592 1.00 76.38 189 ALA A O 1
ATOM 1575 N N . GLY A 1 190 ? -1.108 -19.789 -6.827 1.00 76.50 190 GLY A N 1
ATOM 1576 C CA . GLY A 1 190 ? -1.871 -21.001 -7.117 1.00 76.50 190 GLY A CA 1
ATOM 1577 C C . GLY A 1 190 ? -2.679 -20.890 -8.407 1.00 76.50 190 GLY A C 1
ATOM 1578 O O . GLY A 1 190 ? -2.979 -19.792 -8.873 1.00 76.50 190 GLY A O 1
ATOM 1579 N N . ALA A 1 191 ? -3.035 -22.046 -8.960 1.00 81.31 191 ALA A N 1
ATOM 1580 C CA . ALA A 1 191 ? -3.996 -22.192 -10.043 1.00 81.31 191 ALA A CA 1
ATOM 1581 C C . ALA A 1 191 ? -5.025 -23.226 -9.607 1.00 81.31 191 ALA A C 1
ATOM 1583 O O . ALA A 1 191 ? -4.668 -24.249 -9.020 1.00 81.31 191 ALA A O 1
ATOM 1584 N N . TYR A 1 192 ? -6.289 -22.935 -9.884 1.00 79.06 192 TYR A N 1
ATOM 1585 C CA . TYR A 1 192 ? -7.394 -23.752 -9.425 1.00 79.06 192 TYR A CA 1
ATOM 1586 C C . TYR A 1 192 ? -8.239 -24.152 -10.631 1.00 79.06 192 TYR A C 1
ATOM 1588 O O . TYR A 1 192 ? -8.685 -23.262 -11.360 1.00 79.06 192 TYR A O 1
ATOM 1596 N N . PRO A 1 193 ? -8.423 -25.459 -10.884 1.00 77.00 193 PRO A N 1
ATOM 1597 C CA . PRO A 1 193 ? -9.294 -25.900 -11.957 1.00 77.00 193 PRO A CA 1
ATOM 1598 C C . PRO A 1 193 ? -10.728 -25.486 -11.633 1.00 77.00 193 PRO A C 1
ATOM 1600 O O . PRO A 1 193 ? -11.186 -25.637 -10.499 1.00 77.00 193 PRO A O 1
ATOM 1603 N N . ILE A 1 194 ? -11.409 -24.960 -12.645 1.00 77.62 194 ILE A N 1
ATOM 1604 C CA . ILE A 1 194 ? -12.842 -24.696 -12.606 1.00 77.62 194 ILE A CA 1
ATOM 1605 C C . ILE A 1 194 ? -13.508 -25.887 -13.298 1.00 77.62 194 ILE A C 1
ATOM 1607 O O . ILE A 1 194 ? -13.135 -26.214 -14.427 1.00 77.62 194 ILE A O 1
ATOM 1611 N N . SER A 1 195 ? -14.419 -26.574 -12.610 1.00 76.44 195 SER A N 1
ATOM 1612 C CA . SER A 1 195 ? -15.164 -27.703 -13.174 1.00 76.44 195 SER A CA 1
ATOM 1613 C C . SER A 1 195 ? -16.166 -27.244 -14.240 1.00 76.44 195 SER A C 1
ATOM 1615 O O . SER A 1 195 ? -16.442 -26.051 -14.384 1.00 76.44 195 SER A O 1
ATOM 1617 N N . GLU A 1 196 ? -16.749 -28.196 -14.972 1.00 81.19 196 GLU A N 1
ATOM 1618 C CA . GLU A 1 196 ? -17.835 -27.922 -15.929 1.00 81.19 196 GLU A CA 1
ATOM 1619 C C . GLU A 1 196 ? -19.057 -27.270 -15.256 1.00 81.19 196 GLU A C 1
ATOM 1621 O O . GLU A 1 196 ? -19.741 -26.452 -15.869 1.00 81.19 196 GLU A O 1
ATOM 1626 N N . ASP A 1 197 ? -19.256 -27.532 -13.961 1.00 79.25 197 ASP A N 1
ATOM 1627 C CA . ASP A 1 197 ? -20.308 -26.938 -13.130 1.00 79.25 197 ASP A CA 1
ATOM 1628 C C . ASP A 1 197 ? -19.911 -25.576 -12.523 1.00 79.25 197 ASP A C 1
ATOM 1630 O O . ASP A 1 197 ? -20.606 -25.034 -11.664 1.00 79.25 197 ASP A O 1
ATOM 1634 N N . SER A 1 198 ? -18.801 -24.980 -12.980 1.00 71.88 198 SER A N 1
ATOM 1635 C CA . SER A 1 198 ? -18.234 -23.729 -12.450 1.00 71.88 198 SER A CA 1
ATOM 1636 C C . SER A 1 198 ? -17.807 -23.806 -10.977 1.00 71.88 198 SER A C 1
ATOM 1638 O O . SER A 1 198 ? -17.834 -22.802 -10.261 1.00 71.88 198 SER A O 1
ATOM 1640 N N . GLU A 1 199 ? -17.380 -24.982 -10.515 1.00 71.81 199 GLU A N 1
ATOM 1641 C CA . GLU A 1 199 ? -16.930 -25.205 -9.139 1.00 71.81 199 GLU A CA 1
ATOM 1642 C C . GLU A 1 199 ? -15.405 -25.215 -9.023 1.00 71.81 199 GLU A C 1
ATOM 1644 O O . GLU A 1 199 ? -14.690 -25.601 -9.947 1.00 71.81 199 GLU A O 1
ATOM 1649 N N . VAL A 1 200 ? -14.899 -24.837 -7.848 1.00 68.56 200 VAL A N 1
ATOM 1650 C CA . VAL A 1 200 ? -13.472 -24.896 -7.520 1.00 68.56 200 VAL A CA 1
ATOM 1651 C C . VAL A 1 200 ? -13.278 -25.740 -6.264 1.00 68.56 200 VAL A C 1
ATOM 1653 O O . VAL A 1 200 ? -13.767 -25.385 -5.191 1.00 68.56 200 VAL A O 1
ATOM 1656 N N . VAL A 1 201 ? -12.532 -26.842 -6.376 1.00 68.00 201 VAL A N 1
ATOM 1657 C CA . VAL A 1 201 ? -12.198 -27.698 -5.227 1.00 68.00 201 VAL A CA 1
ATOM 1658 C C . VAL A 1 201 ? -10.918 -27.198 -4.574 1.00 68.00 201 VAL A C 1
ATOM 1660 O O . VAL A 1 201 ? -9.857 -27.145 -5.195 1.00 68.00 201 VAL A O 1
ATOM 1663 N N . LEU A 1 202 ? -11.014 -26.854 -3.294 1.00 64.62 202 LEU A N 1
ATOM 1664 C CA . LEU A 1 202 ? -9.918 -26.278 -2.522 1.00 64.62 202 LEU A CA 1
ATOM 1665 C C . LEU A 1 202 ? -9.519 -27.220 -1.394 1.00 64.62 202 LEU A C 1
ATOM 1667 O O . LEU A 1 202 ? -10.366 -27.873 -0.777 1.00 64.62 202 LEU A O 1
ATOM 1671 N N . GLN A 1 203 ? -8.226 -27.292 -1.086 1.00 61.25 203 GLN A N 1
ATOM 1672 C CA . GLN A 1 203 ? -7.773 -28.110 0.037 1.00 61.25 203 GLN A CA 1
ATOM 1673 C C . GLN A 1 203 ? -8.228 -27.470 1.355 1.00 61.25 203 GLN A C 1
ATOM 1675 O O . GLN A 1 203 ? -8.213 -26.252 1.486 1.00 61.25 203 GLN A O 1
ATOM 1680 N N . LYS A 1 204 ? -8.555 -28.270 2.380 1.00 59.12 204 LYS A N 1
ATOM 1681 C CA . LYS A 1 204 ? -9.036 -27.778 3.695 1.00 59.12 204 LYS A CA 1
ATOM 1682 C C . LYS A 1 204 ? -8.103 -26.758 4.376 1.00 59.12 204 LYS A C 1
ATOM 1684 O O . LYS A 1 204 ? -8.535 -26.000 5.228 1.00 59.12 204 LYS A O 1
ATOM 1689 N N . LYS A 1 205 ? -6.816 -26.720 4.017 1.00 63.97 205 LYS A N 1
ATOM 1690 C CA . LYS A 1 205 ? -5.857 -25.707 4.505 1.00 63.97 205 LYS A CA 1
ATOM 1691 C C . LYS A 1 205 ? -6.018 -24.326 3.842 1.00 63.97 205 LYS A C 1
ATOM 1693 O O . LYS A 1 205 ? -5.442 -23.354 4.311 1.00 63.97 205 LYS A O 1
ATOM 1698 N N . GLU A 1 206 ? -6.747 -24.254 2.733 1.00 61.19 206 GLU A N 1
ATOM 1699 C CA . GLU A 1 206 ? -6.912 -23.073 1.874 1.00 61.19 206 GLU A CA 1
ATOM 1700 C C . GLU A 1 206 ? -8.256 -22.370 2.105 1.00 61.19 206 GLU A C 1
ATOM 1702 O O . GLU A 1 206 ? -8.458 -21.253 1.621 1.00 61.19 206 GLU A O 1
ATOM 1707 N N . TRP A 1 207 ? -9.153 -23.003 2.870 1.00 62.44 207 TRP A N 1
ATOM 1708 C CA . TRP A 1 207 ? -10.462 -22.469 3.211 1.00 62.44 207 TRP A CA 1
ATOM 1709 C C . TRP A 1 207 ? -10.925 -22.881 4.606 1.00 62.44 207 TRP A C 1
ATOM 1711 O O . TRP A 1 207 ? -10.501 -23.892 5.161 1.00 62.44 207 TRP A O 1
ATOM 1721 N N . ARG A 1 208 ? -11.840 -22.097 5.173 1.00 59.38 208 ARG A N 1
ATOM 1722 C CA . ARG A 1 208 ? -12.597 -22.459 6.378 1.00 59.38 208 ARG A CA 1
ATOM 1723 C C . ARG A 1 208 ? -14.053 -22.053 6.205 1.00 59.38 208 ARG A C 1
ATOM 1725 O O . ARG A 1 208 ? -14.321 -21.084 5.503 1.00 59.38 208 ARG A O 1
ATOM 1732 N N . VAL A 1 209 ? -14.971 -22.767 6.848 1.00 61.75 209 VAL A N 1
ATOM 1733 C CA . VAL A 1 209 ? -16.381 -22.359 6.905 1.00 61.75 209 VAL A CA 1
ATOM 1734 C C . VAL A 1 209 ? -16.611 -21.523 8.155 1.00 61.75 209 VAL A C 1
ATOM 1736 O O . VAL A 1 209 ? -16.210 -21.916 9.251 1.00 61.75 209 VAL A O 1
ATOM 1739 N N . VAL A 1 210 ? -17.240 -20.364 7.981 1.00 54.56 210 VAL A N 1
ATOM 1740 C CA . VAL A 1 210 ? -17.674 -19.479 9.068 1.00 54.56 210 VAL A CA 1
ATOM 1741 C C . VAL A 1 210 ? -19.096 -19.039 8.744 1.00 54.56 210 VAL A C 1
ATOM 1743 O O . VAL A 1 210 ? -19.300 -18.430 7.704 1.00 54.56 210 VAL A O 1
ATOM 1746 N N . LYS A 1 211 ? -20.065 -19.348 9.620 1.00 54.03 211 LYS A N 1
ATOM 1747 C CA . LYS A 1 211 ? -21.477 -18.933 9.471 1.00 54.03 211 LYS A CA 1
ATOM 1748 C C . LYS A 1 211 ? -22.037 -19.180 8.050 1.00 54.03 211 LYS A C 1
ATOM 1750 O O . LYS A 1 211 ? -22.509 -18.254 7.404 1.00 54.03 211 LYS A O 1
ATOM 1755 N N . ASP A 1 212 ? -21.936 -20.421 7.569 1.00 58.97 212 ASP A N 1
ATOM 1756 C CA . ASP A 1 212 ? -22.431 -20.876 6.252 1.00 58.97 212 ASP A CA 1
ATOM 1757 C C . ASP A 1 212 ? -21.742 -20.282 5.007 1.00 58.97 212 ASP A C 1
ATOM 1759 O O . ASP A 1 212 ? -22.158 -20.548 3.880 1.00 58.97 212 ASP A O 1
ATOM 1763 N N . GLU A 1 213 ? -20.645 -19.545 5.179 1.00 52.03 213 GLU A N 1
ATOM 1764 C CA . GLU A 1 213 ? -19.826 -19.033 4.080 1.00 52.03 213 GLU A CA 1
ATOM 1765 C C . GLU A 1 213 ? -18.503 -19.789 3.980 1.00 52.03 213 GLU A C 1
ATOM 1767 O O . GLU A 1 213 ? -17.868 -20.120 4.989 1.00 52.03 213 GLU A O 1
ATOM 1772 N N . VAL A 1 214 ? -18.050 -20.029 2.748 1.00 63.06 214 VAL A N 1
ATOM 1773 C CA . VAL A 1 214 ? -16.704 -20.543 2.499 1.00 63.06 214 VAL A CA 1
ATOM 1774 C C . VAL A 1 214 ? -15.755 -19.352 2.416 1.00 63.06 214 VAL A C 1
ATOM 1776 O O . VAL A 1 214 ? -15.848 -18.513 1.522 1.00 63.06 214 VAL A O 1
ATOM 1779 N N . ILE A 1 215 ? -14.826 -19.274 3.365 1.00 56.41 215 ILE A N 1
ATOM 1780 C CA . ILE A 1 215 ? -13.820 -18.218 3.417 1.00 56.41 215 ILE A CA 1
ATOM 1781 C C . ILE A 1 215 ? -12.595 -18.665 2.626 1.00 56.41 215 ILE A C 1
ATOM 1783 O O . ILE A 1 215 ? -11.829 -19.513 3.089 1.00 56.41 215 ILE A O 1
ATOM 1787 N N . LEU A 1 216 ? -12.382 -18.062 1.457 1.00 59.56 216 LEU A N 1
ATOM 1788 C CA . LEU A 1 216 ? -11.233 -18.321 0.589 1.00 59.56 216 LEU A CA 1
ATOM 1789 C C . LEU A 1 216 ? -10.240 -17.184 0.707 1.00 59.56 216 LEU A C 1
ATOM 1791 O O . LEU A 1 216 ? -10.542 -16.057 0.323 1.00 59.56 216 LEU A O 1
ATOM 1795 N N . LYS A 1 217 ? -9.054 -17.461 1.260 1.00 63.09 217 LYS A N 1
ATOM 1796 C CA . LYS A 1 217 ? -8.026 -16.430 1.504 1.00 63.09 217 LYS A CA 1
ATOM 1797 C C . LYS A 1 217 ? -8.594 -15.173 2.202 1.00 63.09 217 LYS A C 1
ATOM 1799 O O . LYS A 1 217 ? -8.201 -14.056 1.885 1.00 63.09 217 LYS A O 1
ATOM 1804 N N . ASN A 1 218 ? -9.493 -15.367 3.173 1.00 54.31 218 ASN A N 1
ATOM 1805 C CA . ASN A 1 218 ? -10.207 -14.319 3.927 1.00 54.31 218 ASN A CA 1
ATOM 1806 C C . ASN A 1 218 ? -11.283 -13.533 3.154 1.00 54.31 218 ASN A C 1
ATOM 1808 O O . ASN A 1 218 ? -11.772 -12.532 3.667 1.00 54.31 218 ASN A O 1
ATOM 1812 N N . VAL A 1 219 ? -11.686 -13.988 1.967 1.00 46.44 219 VAL A N 1
ATOM 1813 C CA . VAL A 1 219 ? -12.837 -13.448 1.231 1.00 46.44 219 VAL A CA 1
ATOM 1814 C C . VAL A 1 219 ? -14.030 -14.387 1.429 1.00 46.44 219 VAL A C 1
ATOM 1816 O O . VAL A 1 219 ? -13.857 -15.590 1.222 1.00 46.44 219 VAL A O 1
ATOM 1819 N N . PRO A 1 220 ? -15.210 -13.892 1.839 1.00 53.03 220 PRO A N 1
ATOM 1820 C CA . PRO A 1 220 ? -16.405 -14.714 1.959 1.00 53.03 220 PRO A CA 1
ATOM 1821 C C . PRO A 1 220 ? -17.007 -15.012 0.585 1.00 53.03 220 PRO A C 1
ATOM 1823 O O . PRO A 1 220 ? -17.258 -14.107 -0.211 1.00 53.03 220 PRO A O 1
ATOM 1826 N N . TRP A 1 221 ? -17.254 -16.291 0.314 1.00 57.22 221 TRP A N 1
ATOM 1827 C CA . TRP A 1 221 ? -17.950 -16.751 -0.882 1.00 57.22 221 TRP A CA 1
ATOM 1828 C C . TRP A 1 221 ? -19.279 -17.378 -0.482 1.00 57.22 221 TRP A C 1
ATOM 1830 O O . TRP A 1 221 ? -19.324 -18.329 0.303 1.00 57.22 221 TRP A O 1
ATOM 1840 N N . LYS A 1 222 ? -20.364 -16.856 -1.064 1.00 52.78 222 LYS A N 1
ATOM 1841 C CA . LYS A 1 222 ? -21.684 -17.483 -0.991 1.00 52.78 222 LYS A CA 1
ATOM 1842 C C . LYS A 1 222 ? -21.697 -18.684 -1.919 1.00 52.78 222 LYS A C 1
ATOM 1844 O O . LYS A 1 222 ? -21.884 -18.552 -3.126 1.00 52.78 222 LYS A O 1
ATOM 1849 N N . THR A 1 223 ? -21.480 -19.856 -1.352 1.00 52.75 223 THR A N 1
ATOM 1850 C CA . THR A 1 223 ? -21.677 -21.119 -2.057 1.00 52.75 223 THR A CA 1
ATOM 1851 C C . THR A 1 223 ? -23.171 -21.420 -2.122 1.00 52.75 223 THR A C 1
ATOM 1853 O O . THR A 1 223 ? -23.863 -21.299 -1.108 1.00 52.75 223 THR A O 1
ATOM 1856 N N . LYS A 1 224 ? -23.692 -21.806 -3.294 1.00 47.28 224 LYS A N 1
ATOM 1857 C CA . LYS A 1 224 ? -25.032 -22.403 -3.378 1.00 47.28 224 LYS A CA 1
ATOM 1858 C C . LYS A 1 224 ? -24.948 -23.771 -2.705 1.00 47.28 224 LYS A C 1
ATOM 1860 O O . LYS A 1 224 ? -24.483 -24.713 -3.320 1.00 47.28 224 LYS A O 1
ATOM 1865 N N . GLU A 1 225 ? -25.358 -23.804 -1.440 1.00 47.88 225 GLU A N 1
ATOM 1866 C CA . GLU A 1 225 ? -25.319 -24.953 -0.530 1.00 47.88 225 GLU A CA 1
ATOM 1867 C C . GLU A 1 225 ? -23.891 -25.428 -0.191 1.00 47.88 225 GLU A C 1
ATOM 1869 O O . GLU A 1 225 ? -23.192 -25.980 -1.039 1.00 47.88 225 GLU A O 1
ATOM 1874 N N . PRO A 1 226 ? -23.412 -25.258 1.057 1.00 44.97 226 PRO A N 1
ATOM 1875 C CA . PRO A 1 226 ? -22.233 -25.994 1.480 1.00 44.97 226 PRO A CA 1
ATOM 1876 C C . PRO A 1 226 ? -22.596 -27.475 1.407 1.00 44.97 226 PRO A C 1
ATOM 1878 O O . PRO A 1 226 ? -23.559 -27.891 2.052 1.00 44.97 226 PRO A O 1
ATOM 1881 N N . PHE A 1 227 ? -21.857 -28.240 0.597 1.00 44.69 227 PHE A N 1
ATOM 1882 C CA . PHE A 1 227 ? -21.956 -29.692 0.492 1.00 44.69 227 PHE A CA 1
ATOM 1883 C C . PHE A 1 227 ? -22.290 -30.296 1.863 1.00 44.69 227 PHE A C 1
ATOM 1885 O O . PHE A 1 227 ? -21.420 -30.444 2.727 1.00 44.69 227 PHE A O 1
ATOM 1892 N N . ARG A 1 228 ? -23.561 -30.666 2.075 1.00 41.19 228 ARG A N 1
ATOM 1893 C CA . ARG A 1 228 ? -23.891 -31.696 3.053 1.00 41.19 228 ARG A CA 1
ATOM 1894 C C . ARG A 1 228 ? -23.230 -32.930 2.489 1.00 41.19 228 ARG A C 1
ATOM 1896 O O . ARG A 1 228 ? -23.780 -33.535 1.577 1.00 41.19 228 ARG A O 1
ATOM 1903 N N . HIS A 1 229 ? -22.030 -33.251 2.964 1.00 34.16 229 HIS A N 1
ATOM 1904 C CA . HIS A 1 229 ? -21.446 -34.548 2.675 1.00 34.16 229 HIS A CA 1
ATOM 1905 C C . HIS A 1 229 ? -22.502 -35.583 3.071 1.00 34.16 229 HIS A C 1
ATOM 1907 O O . HIS A 1 229 ? -22.895 -35.620 4.243 1.00 34.16 229 HIS A O 1
ATOM 1913 N N . PRO A 1 230 ? -23.048 -36.346 2.115 1.00 43.69 230 PRO A N 1
ATOM 1914 C CA . PRO A 1 230 ? -24.046 -37.320 2.456 1.00 43.69 230 PRO A CA 1
ATOM 1915 C C . PRO A 1 230 ? -23.290 -38.579 2.898 1.00 43.69 230 PRO A C 1
ATOM 1917 O O . PRO A 1 230 ? -22.464 -39.106 2.152 1.00 43.69 230 PRO A O 1
ATOM 1920 N N . TYR A 1 231 ? -23.646 -39.032 4.102 1.00 30.53 231 TYR A N 1
ATOM 1921 C CA . TYR A 1 231 ? -23.461 -40.373 4.675 1.00 30.53 231 TYR A CA 1
ATOM 1922 C C . TYR A 1 231 ? -22.156 -40.687 5.424 1.00 30.53 231 TYR A C 1
ATOM 1924 O O . TYR A 1 231 ? -21.090 -40.205 5.045 1.00 30.53 231 TYR A O 1
ATOM 1932 N N . PRO A 1 232 ? -22.194 -41.678 6.337 1.00 38.25 232 PRO A N 1
ATOM 1933 C CA . PRO A 1 232 ? -23.205 -42.018 7.351 1.00 38.25 232 PRO A CA 1
ATOM 1934 C C . PRO A 1 232 ? -22.707 -41.778 8.790 1.00 38.25 232 PRO A C 1
ATOM 1936 O O . PRO A 1 232 ? -21.476 -41.778 9.019 1.00 38.25 232 PRO A O 1
#

Sequence (232 aa):
MEALVEDQVMETVHPWPWLFLEVVREIREELLWEEDDLEQVVKNAHKWDIPELDKYGVISARGFLEFTDWLVRSWVPTESTKGRDIYYILRVFYFALSQEPPSSSSLTGWSNLPKRSEAAWTSLPQSINEAAITTFRNSPLFRVFDSEGDAKNWTTFNKFFYRRLDNPRKIACPDDYHIVAFPADSIFAGAYPISEDSEVVLQKKEWRVVKDEVILKNVPWKTKEPFRHPYP

pLDDT: mean 74.41, std 20.13, range [26.56, 97.25]